Protein AF-A0A8H4APX8-F1 (afdb_monomer_lite)

Secondary structure (DSSP, 8-state):
-BPPPHHHHHHHHH-TTTEEHHHHHHTTS-HHHHSSS---HHHHHHHHHIIIIIIGGGGHHHHHHHHHHHHHHHT---SSPPP-S-HHHHHHHHHHHHHHHTTT-TT-HHHHHHHHHHHHHHHGGGGS--TTTTT-HHHHHHHHHHHHHTT--TTHHHHHHHHHHHHHHHHHHHHHHHHHGGGPPPPSSHHHHHHH-TTTSGGG-TTS--HHHHHHHHHHHHHHHHHHHHHHHHHHHHHHHHTHHHHHHHHHHHHHHHHHHTTTPPPPHHHHHT-HHHHHHHHHHHTTTS-GGGS-EEE-SSSEEE-TTS-EEETT-EE-

pLDDT: mean 87.06, std 6.78, range [60.75, 96.12]

Organism: Gigaspora margarita (NCBI:txid4874)

Radius of gyration: 22.37 Å; chains: 1; bounding box: 63×55×54 Å

Foldseek 3Di:
DAEDDPVQLVVQVPPCVFKALPLQVCLQFVLCLQLVLQNPVVLLVVLCCCQVVPQVLVCQLVLVVQLVVLCCVLPNDPPDDDDDPCVLQSLLSSQLQSLVVLLVQNVDPVLSVLLSCLLVLRCVSNVPPQVCVVVPSVVSVCVSCVCSNVPVRSCPSSLVVLLVRVLVVLVVLLVCCVVCPPNDDQDSHSSSSQLPDCVQQPPSDSVRHPSSNSSSSSSVVSNVSSVVVSLLVVLLVVVCVVCVVPQVVVLVVLVVVLCVVCVVPRQHPVSVVSSVSSVVSSCVSCVPRQDSQNRKMFGQPPAWDATPVGDIGGGGDIYD

Structure (mmCIF, N/CA/C/O backbone):
data_AF-A0A8H4APX8-F1
#
_entry.id   AF-A0A8H4APX8-F1
#
loop_
_atom_site.group_PDB
_atom_site.id
_atom_site.type_symbol
_atom_site.label_atom_id
_atom_site.label_alt_id
_atom_site.label_comp_id
_atom_site.label_asym_id
_atom_site.label_entity_id
_atom_site.label_seq_id
_atom_site.pdbx_PDB_ins_code
_atom_site.Cartn_x
_atom_site.Cartn_y
_atom_site.Cartn_z
_atom_site.occupancy
_atom_site.B_iso_or_equiv
_atom_site.auth_seq_id
_atom_site.auth_comp_id
_atom_site.auth_asym_id
_atom_site.auth_atom_id
_atom_site.pdbx_PDB_model_num
ATOM 1 N N . MET A 1 1 ? -24.980 -8.474 -1.819 1.00 66.69 1 MET A N 1
ATOM 2 C CA . MET A 1 1 ? -23.787 -8.995 -1.123 1.00 66.69 1 MET A CA 1
ATOM 3 C C . MET A 1 1 ? -24.284 -9.862 0.009 1.00 66.69 1 MET A C 1
ATOM 5 O O . MET A 1 1 ? -25.102 -9.380 0.785 1.00 66.69 1 MET A O 1
ATOM 9 N N . THR A 1 2 ? -23.875 -11.124 0.049 1.00 77.25 2 THR A N 1
ATOM 10 C CA . THR A 1 2 ? -24.277 -12.048 1.115 1.00 77.25 2 THR A CA 1
ATOM 11 C C . THR A 1 2 ? -23.289 -11.936 2.267 1.00 77.25 2 THR A C 1
ATOM 13 O O . THR A 1 2 ? -22.087 -11.918 2.021 1.00 77.25 2 THR A O 1
ATOM 16 N N . ILE A 1 3 ? -23.784 -11.847 3.501 1.00 79.88 3 ILE A N 1
ATOM 17 C CA . ILE A 1 3 ? -22.932 -11.770 4.692 1.00 79.88 3 ILE A CA 1
ATOM 18 C C . ILE A 1 3 ? -22.823 -13.161 5.304 1.00 79.88 3 ILE A C 1
ATOM 20 O O . ILE A 1 3 ? -23.848 -13.781 5.599 1.00 79.88 3 ILE A O 1
ATOM 24 N N . VAL A 1 4 ? -21.600 -13.652 5.493 1.00 81.56 4 VAL A N 1
ATOM 25 C CA . VAL A 1 4 ? -21.375 -14.927 6.183 1.00 81.56 4 VAL A CA 1
ATOM 26 C C . VAL A 1 4 ? -21.356 -14.729 7.696 1.00 81.56 4 VAL A C 1
ATOM 28 O O . VAL A 1 4 ? -20.771 -13.782 8.222 1.00 81.56 4 VAL A O 1
ATOM 31 N N . GLY A 1 5 ? -22.004 -15.642 8.421 1.00 80.88 5 GLY A N 1
ATOM 32 C CA . GLY A 1 5 ? -22.003 -15.625 9.882 1.00 80.88 5 GLY A CA 1
ATOM 33 C C . GLY A 1 5 ? -20.611 -15.913 10.448 1.00 80.88 5 GLY A C 1
ATOM 34 O O . GLY A 1 5 ? -19.810 -16.601 9.811 1.00 80.88 5 GLY A O 1
ATOM 35 N N . LYS A 1 6 ? -20.354 -15.439 11.676 1.00 82.44 6 LYS A N 1
ATOM 36 C CA . LYS A 1 6 ? -19.076 -15.586 12.404 1.00 82.44 6 LYS A CA 1
ATOM 37 C C . LYS A 1 6 ? -18.515 -17.014 12.363 1.00 82.44 6 LYS A C 1
ATOM 39 O O . LYS A 1 6 ? -17.306 -17.197 12.249 1.00 82.44 6 LYS A O 1
ATOM 44 N N . GLU A 1 7 ? -19.388 -18.012 12.464 1.00 84.94 7 GLU A N 1
ATOM 45 C CA . GLU A 1 7 ? -19.013 -19.429 12.485 1.00 84.94 7 GLU A CA 1
ATOM 46 C C . GLU A 1 7 ? -18.481 -19.918 11.137 1.00 84.94 7 GLU A C 1
ATOM 48 O O . GLU A 1 7 ? -17.567 -20.728 11.114 1.00 84.94 7 GLU A O 1
ATOM 53 N N . THR A 1 8 ? -18.968 -19.374 10.023 1.00 86.75 8 THR A N 1
ATOM 54 C CA . THR A 1 8 ? -18.589 -19.774 8.655 1.00 86.75 8 THR A CA 1
ATOM 55 C C . THR A 1 8 ? -17.558 -18.854 8.006 1.00 86.75 8 THR A C 1
ATOM 57 O O . THR A 1 8 ? -16.958 -19.213 6.996 1.00 86.75 8 THR A O 1
ATOM 60 N N . THR A 1 9 ? -17.307 -17.672 8.581 1.00 87.19 9 THR A N 1
ATOM 61 C CA . THR A 1 9 ? -16.350 -16.690 8.051 1.00 87.19 9 THR A CA 1
ATOM 62 C C . THR A 1 9 ? -14.975 -17.310 7.79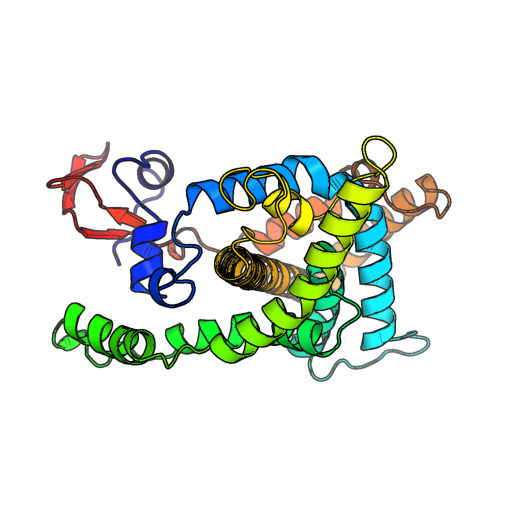9 1.00 87.19 9 THR A C 1
ATOM 64 O O . THR A 1 9 ? -14.375 -17.087 6.753 1.00 87.19 9 THR A O 1
ATOM 67 N N . HIS A 1 10 ? -14.486 -18.144 8.719 1.00 87.81 10 HIS A N 1
ATOM 68 C CA . HIS A 1 10 ? -13.176 -18.780 8.588 1.00 87.81 10 HIS A CA 1
ATOM 69 C C . HIS A 1 10 ? -13.057 -19.691 7.353 1.00 87.81 10 HIS A C 1
ATOM 71 O O . HIS A 1 10 ? -11.953 -19.851 6.838 1.00 87.81 10 HIS A O 1
ATOM 77 N N . GLU A 1 11 ? -14.160 -20.267 6.863 1.00 89.44 11 GLU A N 1
ATOM 78 C CA . GLU A 1 11 ? -14.164 -21.092 5.651 1.00 89.44 11 GLU A CA 1
ATOM 79 C C . GLU A 1 11 ? -13.904 -20.234 4.408 1.00 89.44 11 GLU A C 1
ATOM 81 O O . GLU A 1 11 ? -13.073 -20.608 3.582 1.00 89.44 11 GLU A O 1
ATOM 86 N N . VAL A 1 12 ? -14.525 -19.050 4.328 1.00 88.19 12 VAL A N 1
ATOM 87 C CA . VAL A 1 12 ? -14.329 -18.094 3.222 1.00 88.19 12 VAL A CA 1
ATOM 88 C C . VAL A 1 12 ? -12.872 -17.643 3.131 1.00 88.19 12 VAL A C 1
ATOM 90 O O . VAL A 1 12 ? -12.308 -17.602 2.043 1.00 88.19 12 VAL A O 1
ATOM 93 N N . PHE A 1 13 ? -12.239 -17.353 4.270 1.00 86.50 13 PHE A N 1
ATOM 94 C CA . PHE A 1 13 ? -10.849 -16.884 4.295 1.00 86.50 13 PHE A CA 1
ATOM 95 C C . PHE A 1 13 ? -9.808 -17.995 4.131 1.00 86.50 13 PHE A C 1
ATOM 97 O O . PHE A 1 13 ? -8.686 -17.702 3.739 1.00 86.50 13 PHE A O 1
ATOM 104 N N . ARG A 1 14 ? -10.125 -19.255 4.461 1.00 87.88 14 ARG A N 1
ATOM 105 C CA . ARG A 1 14 ? -9.144 -20.358 4.412 1.00 87.88 14 ARG A CA 1
ATOM 106 C C . ARG A 1 14 ? -9.212 -21.187 3.135 1.00 87.88 14 ARG A C 1
ATOM 108 O O . ARG A 1 14 ? -8.210 -21.796 2.768 1.00 87.88 14 ARG A O 1
ATOM 115 N N . LYS A 1 15 ? -10.366 -21.252 2.469 1.00 89.50 15 LYS A N 1
ATOM 116 C CA . LYS A 1 15 ? -10.556 -22.092 1.279 1.00 89.50 15 LYS A CA 1
ATOM 117 C C . LYS A 1 15 ? -10.360 -21.298 -0.008 1.00 89.50 15 LYS A C 1
ATOM 119 O O . LYS A 1 15 ? -11.298 -21.053 -0.759 1.00 89.50 15 LYS A O 1
ATOM 124 N N . TYR A 1 16 ? -9.108 -20.948 -0.289 1.00 85.38 16 TYR A N 1
ATOM 125 C CA . TYR A 1 16 ? -8.722 -20.153 -1.465 1.00 85.38 16 TYR A CA 1
ATOM 126 C C . TYR A 1 16 ? -9.053 -20.806 -2.820 1.00 85.38 16 TYR A C 1
ATOM 128 O O . TYR A 1 16 ? -9.106 -20.122 -3.836 1.00 85.38 16 TYR A O 1
ATOM 136 N N . GLN A 1 17 ? -9.276 -22.125 -2.846 1.00 88.25 17 GLN A N 1
ATOM 137 C CA . GLN A 1 17 ? -9.725 -22.847 -4.044 1.00 88.25 17 GLN A CA 1
ATOM 138 C C . GLN A 1 17 ? -11.215 -22.621 -4.349 1.00 88.25 17 GLN A C 1
ATOM 140 O O . GLN A 1 17 ? -11.638 -22.792 -5.488 1.00 88.25 17 GLN A O 1
ATOM 145 N N . ASP A 1 18 ? -11.994 -22.223 -3.342 1.00 91.62 18 ASP A N 1
ATOM 146 C CA . ASP A 1 18 ? -13.445 -22.043 -3.425 1.00 91.62 18 ASP A CA 1
ATOM 147 C C . ASP A 1 18 ? -13.858 -20.571 -3.353 1.00 91.62 18 ASP A C 1
ATOM 149 O O . ASP A 1 18 ? -14.903 -20.193 -3.885 1.00 91.62 18 ASP A O 1
ATOM 153 N N . PHE A 1 19 ? -13.036 -19.725 -2.729 1.00 91.12 19 PHE A N 1
ATOM 154 C CA . PHE A 1 19 ? -13.307 -18.306 -2.528 1.00 91.12 19 PHE A CA 1
ATOM 155 C C . PHE A 1 19 ? -12.115 -17.442 -2.932 1.00 91.12 19 PHE A C 1
ATOM 157 O O . PHE A 1 19 ? -10.982 -17.689 -2.529 1.00 91.12 19 PHE A O 1
ATOM 164 N N . SER A 1 20 ? -12.387 -16.377 -3.690 1.00 89.06 20 SER A N 1
ATOM 165 C CA . SER A 1 20 ? -11.362 -15.451 -4.173 1.00 89.06 20 SER A CA 1
ATOM 166 C C . SER A 1 20 ? -11.706 -14.001 -3.854 1.00 89.06 20 SER A C 1
ATOM 168 O O . SER A 1 20 ? -12.645 -13.428 -4.416 1.00 89.06 20 SER A O 1
ATOM 170 N N . PHE A 1 21 ? -10.900 -13.381 -2.984 1.00 87.06 21 PHE A N 1
ATOM 171 C CA . PHE A 1 21 ? -10.932 -11.934 -2.756 1.00 87.06 21 PHE A CA 1
ATOM 172 C C . PHE A 1 21 ? -10.607 -11.163 -4.037 1.00 87.06 21 PHE A C 1
ATOM 174 O O . PHE A 1 21 ? -11.251 -10.168 -4.349 1.00 87.06 21 PHE A O 1
ATOM 181 N N . ARG A 1 22 ? -9.638 -11.644 -4.824 1.00 81.75 22 ARG A N 1
ATOM 182 C CA . ARG A 1 22 ? -9.213 -11.005 -6.077 1.00 81.75 22 ARG A CA 1
ATOM 183 C C . ARG A 1 22 ? -10.377 -10.838 -7.047 1.00 81.75 22 ARG A C 1
ATOM 185 O O . ARG A 1 22 ? -10.577 -9.753 -7.592 1.00 81.75 22 ARG A O 1
ATOM 192 N N . GLU A 1 23 ? -11.123 -11.912 -7.269 1.00 84.25 23 GLU A N 1
ATOM 193 C CA . GLU A 1 23 ? -12.291 -11.903 -8.147 1.00 84.25 23 GLU A CA 1
ATOM 194 C C . GLU A 1 23 ? -13.417 -11.045 -7.558 1.00 84.25 23 GLU A C 1
ATOM 196 O O . GLU A 1 23 ? -14.079 -10.303 -8.280 1.00 84.25 23 GLU A O 1
ATOM 201 N N . GLY A 1 24 ? -13.596 -11.085 -6.232 1.00 84.62 24 GLY A N 1
ATOM 202 C CA . GLY A 1 24 ? -14.584 -10.258 -5.542 1.00 84.62 24 GLY A CA 1
ATOM 203 C C . GLY A 1 24 ? -14.298 -8.759 -5.654 1.00 84.62 24 GLY A C 1
ATOM 204 O O . GLY A 1 24 ? -15.188 -7.971 -5.974 1.00 84.62 24 GLY A O 1
ATOM 205 N N . PHE A 1 25 ? -13.043 -8.369 -5.455 1.00 83.50 25 PHE A N 1
ATOM 206 C CA . PHE A 1 25 ? -12.577 -6.991 -5.555 1.00 83.50 25 PHE A CA 1
ATOM 207 C C . PHE A 1 25 ? -12.544 -6.488 -7.005 1.00 83.50 25 PHE A C 1
ATOM 209 O O . PHE A 1 25 ? -12.867 -5.327 -7.259 1.00 83.50 25 PHE A O 1
ATOM 216 N N . SER A 1 26 ? -12.227 -7.359 -7.973 1.00 81.00 26 SER A N 1
ATOM 217 C CA . SER A 1 26 ? -12.184 -7.003 -9.403 1.00 81.00 26 SER A CA 1
ATOM 218 C C . SER A 1 26 ? -13.539 -6.554 -9.959 1.00 81.00 26 SER A C 1
ATOM 220 O O . SER A 1 26 ? -13.571 -5.758 -10.896 1.00 81.00 26 SER A O 1
ATOM 222 N N . ASN A 1 27 ? -14.643 -7.001 -9.351 1.00 76.25 27 ASN A N 1
ATOM 223 C CA . ASN A 1 27 ? -15.992 -6.538 -9.684 1.00 76.25 27 ASN A CA 1
ATOM 224 C C . ASN A 1 27 ? -16.259 -5.088 -9.238 1.00 76.25 27 ASN A C 1
ATOM 226 O O . ASN A 1 27 ? -17.168 -4.452 -9.762 1.00 76.25 27 ASN A O 1
ATOM 230 N N . GLN A 1 28 ? -15.506 -4.568 -8.261 1.00 78.56 28 GLN A N 1
ATOM 231 C CA . GLN A 1 28 ? -15.636 -3.184 -7.788 1.00 78.56 28 GLN A CA 1
ATOM 232 C C . GLN A 1 28 ? -14.665 -2.254 -8.513 1.00 78.56 28 GLN A C 1
ATOM 234 O O . GLN A 1 28 ? -15.035 -1.167 -8.950 1.00 78.56 28 GLN A O 1
ATOM 239 N N . ILE A 1 29 ? -13.411 -2.688 -8.644 1.00 84.44 29 ILE A N 1
ATOM 240 C CA . ILE A 1 29 ? -12.368 -1.956 -9.355 1.00 84.44 29 ILE A CA 1
ATOM 241 C C . ILE A 1 29 ? -11.711 -2.930 -10.333 1.00 84.44 29 ILE A C 1
ATOM 243 O O . ILE A 1 29 ? -11.061 -3.874 -9.881 1.00 84.44 29 ILE A O 1
ATOM 247 N N . PRO A 1 30 ? -11.801 -2.710 -11.658 1.00 87.62 30 PRO A N 1
ATOM 248 C CA . PRO A 1 30 ? -11.229 -3.609 -12.661 1.00 87.62 30 PRO A CA 1
ATOM 249 C C . PRO A 1 30 ? -9.697 -3.464 -12.732 1.00 87.62 30 PRO A C 1
ATOM 251 O O . PRO A 1 30 ? -9.128 -2.986 -13.715 1.00 87.62 30 PRO A O 1
ATOM 254 N N . MET A 1 31 ? -9.007 -3.895 -11.671 1.00 85.88 31 MET A N 1
ATOM 255 C CA . MET A 1 31 ? -7.561 -3.739 -11.473 1.00 85.88 31 MET A CA 1
ATOM 256 C C . MET A 1 31 ? -6.739 -4.324 -12.624 1.00 85.88 31 MET A C 1
ATOM 258 O O . MET A 1 31 ? -5.690 -3.782 -12.957 1.00 85.88 31 MET A O 1
ATOM 262 N N . HIS A 1 32 ? -7.226 -5.392 -13.262 1.00 85.38 32 HIS A N 1
ATOM 263 C CA . HIS A 1 32 ? -6.578 -6.022 -14.413 1.00 85.38 32 HIS A CA 1
ATOM 264 C C . HIS A 1 32 ? -6.608 -5.153 -15.686 1.00 85.38 32 HIS A C 1
ATOM 266 O O . HIS A 1 32 ? -5.706 -5.256 -16.508 1.00 85.38 32 HIS A O 1
ATOM 272 N N . LEU A 1 33 ? -7.607 -4.275 -15.852 1.00 88.56 33 LEU A N 1
ATOM 273 C CA . LEU A 1 33 ? -7.670 -3.325 -16.977 1.00 88.56 33 LEU A CA 1
ATOM 274 C C . LEU A 1 33 ? -6.917 -2.028 -16.691 1.00 88.56 33 LEU A C 1
ATOM 276 O O . LEU A 1 33 ? -6.474 -1.354 -17.622 1.00 88.56 33 LEU A O 1
ATOM 280 N N . ILE A 1 34 ? -6.814 -1.673 -15.412 1.00 90.62 34 ILE A N 1
ATOM 281 C CA . ILE A 1 34 ? -6.117 -0.480 -14.933 1.00 90.62 34 ILE A CA 1
ATOM 282 C C . ILE A 1 34 ? -4.605 -0.717 -14.962 1.00 90.62 34 ILE A C 1
ATOM 284 O O . ILE A 1 34 ? -3.866 0.107 -15.489 1.00 90.62 34 ILE A O 1
ATOM 288 N N . PHE A 1 35 ? -4.151 -1.862 -14.460 1.00 90.06 35 PHE A N 1
ATOM 289 C CA . PHE A 1 35 ? -2.746 -2.254 -14.386 1.00 90.06 35 PHE A CA 1
ATOM 290 C C . PHE A 1 35 ? -2.495 -3.472 -15.283 1.00 90.06 35 PHE A C 1
ATOM 292 O O . PHE A 1 35 ? -2.290 -4.591 -14.803 1.00 90.06 35 PHE A O 1
ATOM 299 N N . ARG A 1 36 ? -2.596 -3.248 -16.596 1.00 87.62 36 ARG A N 1
ATOM 300 C CA . ARG A 1 36 ? -2.653 -4.292 -17.634 1.00 87.62 36 ARG A CA 1
ATOM 301 C C . ARG A 1 36 ? -1.396 -5.147 -17.741 1.00 87.62 36 ARG A C 1
ATOM 303 O O . ARG A 1 36 ? -1.485 -6.289 -18.176 1.00 87.62 36 ARG A O 1
ATOM 310 N N . HIS A 1 37 ? -0.245 -4.599 -17.372 1.00 85.62 37 HIS A N 1
ATOM 311 C CA . HIS A 1 37 ? 1.037 -5.285 -17.517 1.00 85.62 37 HIS A CA 1
ATOM 312 C C . HIS A 1 37 ? 1.352 -6.093 -16.261 1.00 85.62 37 HIS A C 1
ATOM 314 O O . HIS A 1 37 ? 1.866 -7.195 -16.359 1.00 85.62 37 HIS A O 1
ATOM 320 N N . ALA A 1 38 ? 0.932 -5.618 -15.087 1.00 80.50 38 ALA A N 1
ATOM 321 C CA . ALA A 1 38 ? 1.124 -6.309 -13.813 1.00 80.50 38 ALA A CA 1
ATOM 322 C C . ALA A 1 38 ? 0.021 -7.347 -13.514 1.00 80.50 38 ALA A C 1
ATOM 324 O O . ALA A 1 38 ? -0.462 -7.431 -12.387 1.00 80.50 38 ALA A O 1
ATOM 325 N N . THR A 1 39 ? -0.480 -8.096 -14.498 1.00 68.50 39 THR A N 1
ATOM 326 C CA . THR A 1 39 ? -1.638 -9.000 -14.301 1.00 68.50 39 THR A CA 1
ATOM 327 C C . THR A 1 39 ? -1.298 -10.293 -13.560 1.00 68.50 39 THR A C 1
ATOM 329 O O . THR A 1 39 ? -2.199 -10.896 -12.966 1.00 68.50 39 THR A O 1
ATOM 332 N N . VAL A 1 40 ? -0.019 -10.680 -13.529 1.00 64.56 40 VAL A N 1
ATOM 333 C CA . VAL A 1 40 ? 0.454 -11.849 -12.784 1.00 64.56 40 VAL A CA 1
ATOM 334 C C . VAL A 1 40 ? 0.628 -11.485 -11.312 1.00 64.56 40 VAL A C 1
ATOM 336 O O . VAL A 1 40 ? 1.587 -10.841 -10.894 1.00 64.56 40 VAL A O 1
ATOM 339 N N . PHE A 1 41 ? -0.377 -11.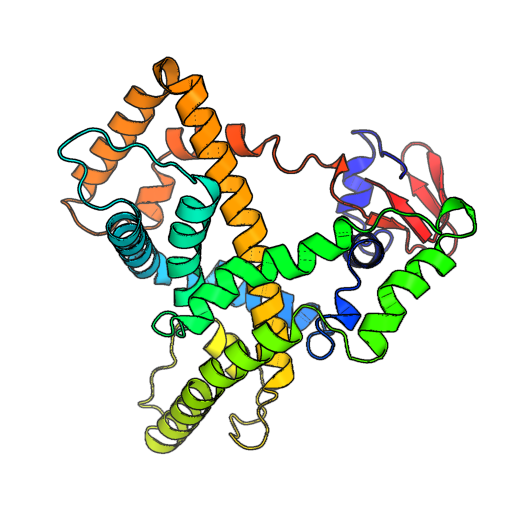854 -10.525 1.00 60.75 41 PHE A N 1
ATOM 340 C CA . PHE A 1 41 ? -0.477 -11.478 -9.119 1.00 60.75 41 PHE A CA 1
ATOM 341 C C . PHE A 1 41 ? 0.591 -12.156 -8.251 1.00 60.75 41 PHE A C 1
ATOM 343 O O . PHE A 1 41 ? 1.113 -11.523 -7.342 1.00 60.75 41 PHE A O 1
ATOM 350 N N . GLU A 1 42 ? 0.966 -13.392 -8.585 1.00 61.09 42 GLU A N 1
ATOM 351 C CA . GLU A 1 42 ? 1.937 -14.205 -7.838 1.00 61.09 42 GLU A CA 1
ATOM 352 C C . GLU A 1 42 ? 3.318 -13.536 -7.760 1.00 61.09 42 GLU A C 1
ATOM 354 O O . GLU A 1 42 ? 3.896 -13.451 -6.679 1.00 61.09 42 GLU A O 1
ATOM 359 N N . TYR A 1 43 ? 3.808 -12.951 -8.858 1.00 66.12 43 TYR A N 1
ATOM 360 C CA . TYR A 1 43 ? 5.070 -12.200 -8.852 1.00 66.12 43 TYR A CA 1
ATOM 361 C C . TYR A 1 43 ? 4.989 -10.945 -7.988 1.00 66.12 43 TYR A C 1
ATOM 363 O O . TYR A 1 43 ? 5.893 -10.661 -7.206 1.00 66.12 43 TYR A O 1
ATOM 371 N N . THR A 1 44 ? 3.879 -10.207 -8.074 1.00 68.50 44 THR A N 1
ATOM 372 C CA . THR A 1 44 ? 3.686 -9.017 -7.235 1.00 68.50 44 THR A CA 1
ATOM 373 C C . THR A 1 44 ? 3.623 -9.398 -5.751 1.00 68.50 44 THR A C 1
ATOM 375 O O . THR A 1 44 ? 4.233 -8.723 -4.927 1.00 68.50 44 THR A O 1
ATOM 378 N N . GLU A 1 45 ? 2.937 -10.486 -5.388 1.00 72.50 45 GLU A N 1
ATOM 379 C CA . GLU A 1 45 ? 2.874 -10.971 -4.004 1.00 72.50 45 GLU A CA 1
ATOM 380 C C . GLU A 1 45 ? 4.224 -11.462 -3.486 1.00 72.50 45 GLU A C 1
ATOM 382 O O . GLU A 1 45 ? 4.578 -11.156 -2.348 1.00 72.50 45 GLU A O 1
ATOM 387 N N . ASN A 1 46 ? 4.984 -12.193 -4.303 1.00 77.62 46 ASN A N 1
ATOM 388 C CA . ASN A 1 46 ? 6.309 -12.680 -3.931 1.00 77.62 46 ASN A CA 1
ATOM 389 C C . ASN A 1 46 ? 7.273 -11.518 -3.691 1.00 77.62 46 ASN A C 1
ATOM 391 O O . ASN A 1 46 ? 7.938 -11.489 -2.659 1.00 77.62 46 ASN A O 1
ATOM 395 N N . ILE A 1 47 ? 7.273 -10.517 -4.573 1.00 78.62 47 ILE A N 1
ATOM 396 C CA . ILE A 1 47 ? 8.108 -9.318 -4.438 1.00 78.62 47 ILE A CA 1
ATOM 397 C C . ILE A 1 47 ? 7.692 -8.492 -3.219 1.00 78.62 47 ILE A C 1
ATOM 399 O O . ILE A 1 47 ? 8.545 -8.050 -2.448 1.00 78.62 47 ILE A O 1
ATOM 403 N N . VAL A 1 48 ? 6.385 -8.311 -2.992 1.00 76.00 48 VAL A N 1
ATOM 404 C CA . VAL A 1 48 ? 5.884 -7.639 -1.785 1.00 76.00 48 VAL A CA 1
ATOM 405 C C . VAL A 1 48 ? 6.280 -8.418 -0.534 1.00 76.00 48 VAL A C 1
ATOM 407 O O . VAL A 1 48 ? 6.704 -7.807 0.440 1.00 76.00 48 VAL A O 1
ATOM 410 N N . ARG A 1 49 ? 6.195 -9.750 -0.540 1.00 81.00 49 ARG A N 1
ATOM 411 C CA . ARG A 1 49 ? 6.585 -10.588 0.599 1.00 81.00 49 ARG A CA 1
ATOM 412 C C . ARG A 1 49 ? 8.084 -10.513 0.864 1.00 81.00 49 ARG A C 1
ATOM 414 O O . ARG A 1 49 ? 8.466 -10.290 2.007 1.00 81.00 49 ARG A O 1
ATOM 421 N N . GLU A 1 50 ? 8.917 -10.645 -0.164 1.00 83.44 50 GLU A N 1
ATOM 422 C CA . GLU A 1 50 ? 10.372 -10.511 -0.053 1.00 83.44 50 GLU A CA 1
ATOM 423 C C . GLU A 1 50 ? 10.746 -9.139 0.514 1.00 83.44 50 GLU A C 1
ATOM 425 O O . GLU A 1 50 ? 11.537 -9.035 1.453 1.00 83.44 50 GLU A O 1
ATOM 430 N N . PHE A 1 51 ? 10.136 -8.077 -0.013 1.00 83.88 51 PHE A N 1
ATOM 431 C CA . PHE A 1 51 ? 10.426 -6.724 0.425 1.00 83.88 51 PHE A CA 1
ATOM 432 C C . PHE A 1 51 ? 9.915 -6.449 1.848 1.00 83.88 51 PHE A C 1
ATOM 434 O O . PHE A 1 51 ? 10.687 -6.032 2.711 1.00 83.88 51 PHE A O 1
ATOM 441 N N . VAL A 1 52 ? 8.631 -6.698 2.120 1.00 79.69 52 VAL A N 1
ATOM 442 C CA . VAL A 1 52 ? 7.988 -6.369 3.402 1.00 79.69 52 VAL A CA 1
ATOM 443 C C . VAL A 1 52 ? 8.497 -7.262 4.530 1.00 79.69 52 VAL A C 1
ATOM 445 O O . VAL A 1 52 ? 8.838 -6.744 5.589 1.00 79.69 52 VAL A O 1
ATOM 448 N N . ALA A 1 53 ? 8.576 -8.579 4.324 1.00 77.81 53 ALA A N 1
ATOM 449 C CA . ALA A 1 53 ? 8.996 -9.505 5.376 1.00 77.81 53 ALA A CA 1
ATOM 450 C C . ALA A 1 53 ? 10.523 -9.591 5.516 1.00 77.81 53 ALA A C 1
ATOM 452 O O . ALA A 1 53 ? 11.016 -9.821 6.616 1.00 77.81 53 ALA A O 1
ATOM 453 N N . GLY A 1 54 ? 11.269 -9.420 4.419 1.00 76.94 54 GLY A N 1
ATOM 454 C CA . GLY A 1 54 ? 12.717 -9.633 4.404 1.00 76.94 54 GLY A CA 1
ATOM 455 C C . GLY A 1 54 ? 13.565 -8.365 4.479 1.00 76.94 54 GLY A C 1
ATOM 456 O O . GLY A 1 54 ? 14.679 -8.423 4.989 1.00 76.94 54 GLY A O 1
ATOM 457 N N . LYS A 1 55 ? 13.084 -7.223 3.961 1.00 82.50 55 LYS A N 1
ATOM 458 C CA . LYS A 1 55 ? 13.934 -6.032 3.747 1.00 82.50 55 LYS A CA 1
ATOM 459 C C . LYS A 1 55 ? 13.455 -4.764 4.449 1.00 82.50 55 LYS A C 1
ATOM 461 O O . LYS A 1 55 ? 14.270 -3.888 4.728 1.00 82.50 55 LYS A O 1
ATOM 466 N N . LEU A 1 56 ? 12.165 -4.652 4.765 1.00 82.81 56 LEU A N 1
ATOM 467 C CA . LEU A 1 56 ? 11.585 -3.433 5.337 1.00 82.81 56 LEU A CA 1
ATOM 468 C C . LEU A 1 56 ? 12.181 -3.068 6.704 1.00 82.81 56 LEU A C 1
ATOM 470 O O . LEU A 1 56 ? 12.383 -1.888 6.989 1.00 82.81 56 LEU A O 1
ATOM 474 N N . THR A 1 57 ? 12.520 -4.062 7.527 1.00 84.56 57 THR A N 1
ATOM 475 C CA . THR A 1 57 ? 13.154 -3.866 8.843 1.00 84.56 57 THR A CA 1
ATOM 476 C C . THR A 1 57 ? 14.500 -3.143 8.735 1.00 84.56 57 THR A C 1
ATOM 478 O O . THR A 1 57 ? 14.811 -2.289 9.565 1.00 84.56 57 THR A O 1
ATOM 481 N N . HIS A 1 58 ? 15.261 -3.383 7.663 1.00 85.38 58 HIS A N 1
ATOM 482 C CA . HIS A 1 58 ? 16.519 -2.682 7.383 1.00 85.38 58 HIS A CA 1
ATOM 483 C C . HIS A 1 58 ? 16.321 -1.216 6.971 1.00 85.38 58 HIS A C 1
ATOM 485 O O . HIS A 1 58 ? 17.265 -0.428 7.004 1.00 85.38 58 HIS A O 1
ATOM 491 N N . LEU A 1 59 ? 15.096 -0.826 6.607 1.00 85.50 59 LEU A N 1
ATOM 492 C CA . LEU A 1 59 ? 14.754 0.533 6.192 1.00 85.50 59 LEU A CA 1
ATOM 493 C C . LEU A 1 59 ? 14.139 1.373 7.313 1.00 85.50 59 LEU A C 1
ATOM 495 O O . LEU A 1 59 ? 13.862 2.546 7.081 1.00 85.50 59 LEU A O 1
ATOM 499 N N . ILE A 1 60 ? 13.961 0.834 8.522 1.00 86.12 60 ILE A N 1
ATOM 500 C CA . ILE A 1 60 ? 13.285 1.525 9.634 1.00 86.12 60 ILE A CA 1
ATOM 501 C C . ILE A 1 60 ? 13.930 2.881 9.956 1.00 86.12 60 ILE A C 1
ATOM 503 O O . ILE A 1 60 ? 13.229 3.890 10.002 1.00 86.12 60 ILE A O 1
ATOM 507 N N . SER A 1 61 ? 15.261 2.933 10.069 1.00 85.38 61 SER A N 1
ATOM 508 C CA . SER A 1 61 ? 16.023 4.183 10.248 1.00 85.38 61 SER A CA 1
ATOM 509 C C . SER A 1 61 ? 15.703 5.217 9.162 1.00 85.38 61 SER A C 1
ATOM 511 O O . SER A 1 61 ? 15.388 6.382 9.426 1.00 85.38 61 SER A O 1
ATOM 513 N N . ARG A 1 62 ? 15.740 4.768 7.904 1.00 87.00 62 ARG A N 1
ATOM 514 C CA . ARG A 1 62 ? 15.487 5.604 6.732 1.00 87.00 62 ARG A CA 1
ATOM 515 C C . ARG A 1 62 ? 14.033 6.085 6.711 1.00 87.00 62 ARG A C 1
ATOM 517 O O . ARG A 1 62 ? 13.790 7.254 6.423 1.00 87.00 62 ARG A O 1
ATOM 524 N N . ILE A 1 63 ? 13.074 5.229 7.055 1.00 88.62 63 ILE A N 1
ATOM 525 C CA . ILE A 1 63 ? 11.650 5.572 7.156 1.00 88.62 63 ILE A CA 1
ATOM 526 C C . ILE A 1 63 ? 11.433 6.627 8.243 1.00 88.62 63 ILE A C 1
ATOM 528 O O . ILE A 1 63 ? 10.787 7.635 7.974 1.00 88.62 63 ILE A O 1
ATOM 532 N N . GLN A 1 64 ? 12.022 6.460 9.428 1.00 89.06 64 GLN A N 1
ATOM 533 C CA . GLN A 1 64 ? 11.897 7.416 10.534 1.00 89.06 64 GLN A CA 1
ATOM 534 C C . GLN A 1 64 ? 12.428 8.799 10.171 1.00 89.06 64 GLN A C 1
ATOM 536 O O . GLN A 1 64 ? 11.720 9.787 10.350 1.00 89.06 64 GLN A O 1
ATOM 541 N N . LYS A 1 65 ? 13.630 8.874 9.585 1.00 89.88 65 LYS A N 1
ATOM 542 C CA . LYS A 1 65 ? 14.195 10.139 9.086 1.00 89.88 65 LYS A CA 1
ATOM 543 C C . LYS A 1 65 ? 13.263 10.832 8.100 1.00 89.88 65 LYS A C 1
ATOM 545 O O . LYS A 1 65 ? 13.078 12.043 8.172 1.00 89.88 65 LYS A O 1
ATOM 550 N N . ASN A 1 66 ? 12.667 10.069 7.184 1.00 90.69 66 ASN A N 1
ATOM 551 C CA . ASN A 1 66 ? 11.739 10.618 6.202 1.00 90.69 66 ASN A CA 1
ATOM 552 C C . ASN A 1 66 ? 10.408 11.049 6.821 1.00 90.69 66 ASN A C 1
ATOM 554 O O . ASN A 1 66 ? 9.881 12.070 6.400 1.00 90.69 66 ASN A O 1
ATOM 558 N N . ILE A 1 67 ? 9.891 10.334 7.826 1.00 92.06 67 ILE A N 1
ATOM 559 C CA . ILE A 1 67 ? 8.694 10.747 8.573 1.00 92.06 67 ILE A CA 1
ATOM 560 C C . ILE A 1 67 ? 8.956 12.061 9.314 1.00 92.06 67 ILE A C 1
ATOM 562 O O . ILE A 1 67 ? 8.151 12.978 9.194 1.00 92.06 67 ILE A O 1
ATOM 566 N N . ILE A 1 68 ? 10.082 12.182 10.027 1.00 91.62 68 ILE A N 1
ATOM 567 C CA . ILE A 1 68 ? 10.455 13.415 10.743 1.00 91.62 68 ILE A CA 1
ATOM 568 C C . ILE A 1 68 ? 10.587 14.572 9.751 1.00 91.62 68 ILE A C 1
ATOM 570 O O . ILE A 1 68 ? 9.900 15.578 9.893 1.00 91.62 68 ILE A O 1
ATOM 574 N N . LYS A 1 69 ? 11.356 14.378 8.670 1.00 91.50 69 LYS A N 1
ATOM 575 C CA . LYS A 1 69 ? 11.481 15.366 7.591 1.00 91.50 69 LYS A CA 1
ATOM 576 C C . LYS A 1 69 ? 10.116 15.779 7.033 1.00 91.50 69 LYS A C 1
ATOM 578 O O . LYS A 1 69 ? 9.895 16.951 6.752 1.00 91.50 69 LYS A O 1
ATOM 583 N N . ALA A 1 70 ? 9.205 14.830 6.837 1.00 93.00 70 ALA A N 1
ATOM 584 C CA . ALA A 1 70 ? 7.880 15.108 6.303 1.00 93.00 70 ALA A CA 1
ATOM 585 C C . ALA A 1 70 ? 7.009 15.907 7.283 1.00 93.00 70 ALA A C 1
ATOM 587 O O . ALA A 1 70 ? 6.315 16.832 6.862 1.00 93.00 70 ALA A O 1
ATOM 588 N N . ILE A 1 71 ? 7.076 15.589 8.579 1.00 93.69 71 ILE A N 1
ATOM 589 C CA . ILE A 1 71 ? 6.423 16.355 9.647 1.00 93.69 71 ILE A CA 1
ATOM 590 C C . ILE A 1 71 ? 6.972 17.785 9.676 1.00 93.69 71 ILE A C 1
ATOM 592 O O . ILE A 1 71 ? 6.184 18.728 9.674 1.00 93.69 71 ILE A O 1
ATOM 596 N N . ASP A 1 72 ? 8.291 17.960 9.612 1.00 93.00 72 ASP A N 1
ATOM 597 C CA . ASP A 1 72 ? 8.924 19.283 9.610 1.00 93.00 72 ASP A CA 1
ATOM 598 C C . ASP A 1 72 ? 8.532 20.107 8.375 1.00 93.00 72 ASP A C 1
ATOM 600 O O . ASP A 1 72 ? 8.248 21.296 8.486 1.00 93.00 72 ASP A O 1
ATOM 604 N N . LEU A 1 73 ? 8.439 19.481 7.197 1.00 92.12 73 LEU A N 1
ATOM 605 C CA . LEU A 1 73 ? 7.996 20.156 5.972 1.00 92.12 73 LEU A CA 1
ATOM 606 C C . LEU A 1 73 ? 6.515 20.558 6.013 1.00 92.12 73 LEU A C 1
ATOM 608 O O . LEU A 1 73 ? 6.154 21.612 5.492 1.00 92.12 73 LEU A O 1
ATOM 612 N N . CYS A 1 74 ? 5.648 19.722 6.592 1.00 92.12 74 CYS A N 1
ATOM 613 C CA . CYS A 1 74 ? 4.199 19.942 6.556 1.00 92.12 74 CYS A CA 1
ATOM 614 C C . CYS A 1 74 ? 3.670 20.764 7.739 1.00 92.12 74 CYS A C 1
ATOM 616 O O . CYS A 1 74 ? 2.679 21.478 7.598 1.00 92.12 74 CYS A O 1
ATOM 618 N N . ILE A 1 75 ? 4.283 20.619 8.915 1.00 92.94 75 ILE A N 1
ATOM 619 C CA . ILE A 1 75 ? 3.842 21.215 10.184 1.00 92.94 75 ILE A CA 1
ATOM 620 C C . ILE A 1 75 ? 4.899 22.199 10.705 1.00 92.94 75 ILE A C 1
ATOM 622 O O . ILE A 1 75 ? 4.544 23.272 11.207 1.00 92.94 75 ILE A O 1
ATOM 626 N N . GLY A 1 76 ? 6.185 21.870 10.556 1.00 91.12 76 GLY A N 1
ATOM 627 C CA . GLY A 1 76 ? 7.312 22.637 11.092 1.00 91.12 76 GLY A CA 1
ATOM 628 C C . GLY A 1 76 ? 7.361 22.644 12.618 1.00 91.12 76 GLY A C 1
ATOM 629 O O . GLY A 1 76 ? 6.578 21.974 13.290 1.00 91.12 76 GLY A O 1
ATOM 630 N N . GLU A 1 77 ? 8.253 23.455 13.183 1.00 88.69 77 GLU A N 1
ATOM 631 C CA . GLU A 1 77 ? 8.358 23.593 14.637 1.00 88.69 77 GLU A CA 1
ATOM 632 C C . GLU A 1 77 ? 7.089 24.207 15.240 1.00 88.69 77 GLU A C 1
ATOM 634 O O . GLU A 1 77 ? 6.575 25.221 14.758 1.00 88.69 77 GLU A O 1
ATOM 639 N N . CYS A 1 78 ? 6.589 23.606 16.318 1.00 86.31 78 CYS A N 1
ATOM 640 C CA . CYS A 1 78 ? 5.404 24.060 17.044 1.00 86.31 78 CYS A CA 1
ATOM 641 C C . CYS A 1 78 ? 5.804 24.749 18.354 1.00 86.31 78 CYS A C 1
ATOM 643 O O . CYS A 1 78 ? 5.586 24.198 19.432 1.00 86.31 78 CYS A O 1
ATOM 645 N N . VAL A 1 79 ? 6.394 25.946 18.262 1.00 89.75 79 VAL A N 1
ATOM 646 C CA . VAL A 1 79 ? 6.642 26.807 19.439 1.00 89.75 79 VAL A CA 1
ATOM 647 C C . VAL A 1 79 ? 5.315 27.277 20.049 1.00 89.75 79 VAL A C 1
ATOM 649 O O . VAL A 1 79 ? 5.165 27.324 21.267 1.00 89.75 79 VAL A O 1
ATOM 652 N N . GLU A 1 80 ? 4.324 27.535 19.193 1.00 91.19 80 GLU A N 1
ATOM 653 C CA . GLU A 1 80 ? 2.935 27.812 19.559 1.00 91.19 80 GLU A CA 1
ATOM 654 C C . GLU A 1 80 ? 1.992 26.770 18.928 1.00 91.19 80 GLU A C 1
ATOM 656 O O . GLU A 1 80 ? 2.344 26.153 17.912 1.00 91.19 80 GLU A O 1
ATOM 661 N N . PRO A 1 81 ? 0.787 26.547 19.493 1.00 90.56 81 PRO A N 1
ATOM 662 C CA . PRO A 1 81 ? -0.199 25.648 18.902 1.00 90.56 81 PRO A CA 1
ATOM 663 C C . PRO A 1 81 ? -0.567 26.058 17.469 1.00 90.56 81 PRO A C 1
ATOM 665 O O . PRO A 1 81 ? -1.044 27.166 17.234 1.00 90.56 81 PRO A O 1
ATOM 668 N N . LYS A 1 82 ? -0.405 25.141 16.508 1.00 92.31 82 LYS A N 1
ATOM 669 C CA . LYS A 1 82 ? -0.797 25.348 15.105 1.00 92.31 82 LYS A CA 1
ATOM 670 C C . LYS A 1 82 ? -2.121 24.664 14.787 1.00 92.31 82 LYS A C 1
ATOM 672 O O . LYS A 1 82 ? -2.376 23.540 15.223 1.00 92.31 82 LYS A O 1
ATOM 677 N N . VAL A 1 83 ? -2.942 25.321 13.970 1.00 91.19 83 VAL A N 1
ATOM 678 C CA . VAL A 1 83 ? -4.186 24.750 13.442 1.00 91.19 83 VAL A CA 1
ATOM 679 C C . VAL A 1 83 ? -3.912 24.117 12.081 1.00 91.19 83 VAL A C 1
ATOM 681 O O . VAL A 1 83 ? -3.484 24.785 11.145 1.00 91.19 83 VAL A O 1
ATOM 684 N N . ILE A 1 84 ? -4.188 22.818 11.959 1.00 91.75 84 ILE A N 1
ATOM 685 C CA . ILE A 1 84 ? -4.120 22.105 10.680 1.00 91.75 84 ILE A CA 1
ATOM 686 C C . ILE A 1 84 ? -5.485 22.223 9.996 1.00 91.75 84 ILE A C 1
ATOM 688 O O . ILE A 1 84 ? -6.441 21.556 10.390 1.00 91.75 84 ILE A O 1
ATOM 692 N N . HIS A 1 85 ? -5.578 23.078 8.975 1.00 89.94 85 HIS A N 1
ATOM 693 C CA . HIS A 1 85 ? -6.836 23.346 8.266 1.00 89.94 85 HIS A CA 1
ATOM 694 C C . HIS A 1 85 ? -7.299 22.184 7.377 1.00 89.94 85 HIS A C 1
ATOM 696 O O . HIS A 1 85 ? -8.497 21.925 7.287 1.00 89.94 85 HIS A O 1
ATOM 702 N N . ASP A 1 86 ? -6.364 21.468 6.745 1.00 92.69 86 ASP A N 1
ATOM 703 C CA . ASP A 1 86 ? -6.656 20.293 5.918 1.00 92.69 86 ASP A CA 1
ATOM 704 C C . ASP A 1 86 ? -5.898 19.061 6.445 1.00 92.69 86 ASP A C 1
ATOM 706 O O . ASP A 1 86 ? -4.861 18.673 5.899 1.00 92.69 86 ASP A O 1
ATOM 710 N N . PRO A 1 87 ? -6.395 18.419 7.521 1.00 90.94 87 PRO A N 1
ATOM 711 C CA . PRO A 1 87 ? -5.713 17.285 8.139 1.00 90.94 87 PRO A CA 1
ATOM 712 C C . PRO A 1 87 ? -5.596 16.084 7.199 1.00 90.94 87 PRO A C 1
ATOM 714 O O . PRO A 1 87 ? -4.690 15.269 7.358 1.00 90.94 87 PRO A O 1
ATOM 717 N N . ARG A 1 88 ? -6.483 15.963 6.203 1.00 89.38 88 ARG A N 1
ATOM 718 C CA . ARG A 1 88 ? -6.424 14.893 5.204 1.00 89.38 88 ARG A CA 1
ATOM 719 C C . ARG A 1 88 ? -5.242 15.097 4.270 1.00 89.38 88 ARG A C 1
ATOM 721 O O . ARG A 1 88 ? -4.476 14.156 4.073 1.00 89.38 88 ARG A O 1
ATOM 728 N N . LYS A 1 89 ? -5.100 16.295 3.701 1.00 90.56 89 LYS A N 1
ATOM 729 C CA . LYS A 1 89 ? -3.980 16.612 2.814 1.00 90.56 89 LYS A CA 1
ATOM 730 C C . LYS A 1 89 ? -2.656 16.547 3.569 1.00 90.56 89 LYS A C 1
ATOM 732 O O . LYS A 1 89 ? -1.778 15.808 3.144 1.00 90.56 89 LYS A O 1
ATOM 737 N N . THR A 1 90 ? -2.561 17.202 4.728 1.00 93.31 90 THR A N 1
ATOM 738 C CA . THR A 1 90 ? -1.352 17.185 5.567 1.00 93.31 90 THR A CA 1
ATOM 739 C C . THR A 1 90 ? -0.918 15.760 5.905 1.00 93.31 90 THR A C 1
ATOM 741 O O . THR A 1 90 ? 0.253 15.423 5.768 1.00 93.31 90 THR A O 1
ATOM 744 N N . LEU A 1 91 ? -1.853 14.888 6.294 1.00 93.06 91 LEU A N 1
ATOM 745 C CA . LEU A 1 91 ? -1.520 13.499 6.598 1.00 93.06 91 LEU A CA 1
ATOM 746 C C . LEU A 1 91 ? -1.099 12.704 5.352 1.00 93.06 91 LEU A C 1
ATOM 748 O O . LEU A 1 91 ? -0.185 11.887 5.438 1.00 93.06 91 LEU A O 1
ATOM 752 N N . SER A 1 92 ? -1.745 12.931 4.205 1.00 91.81 92 SER A N 1
ATOM 753 C CA . SER A 1 92 ? -1.342 12.305 2.939 1.00 91.81 92 SER A CA 1
ATOM 754 C C . SER A 1 92 ? 0.084 12.701 2.560 1.00 91.81 92 SER A C 1
ATOM 756 O O . SER A 1 92 ? 0.888 11.822 2.263 1.00 91.81 92 SER A O 1
ATOM 758 N N . ASP A 1 93 ? 0.415 13.991 2.658 1.00 91.62 93 ASP A N 1
ATOM 759 C CA . ASP A 1 93 ? 1.744 14.525 2.351 1.00 91.62 93 ASP A CA 1
ATOM 760 C C . ASP A 1 93 ? 2.816 13.938 3.287 1.00 91.62 93 ASP A C 1
ATOM 762 O O . ASP A 1 93 ? 3.872 13.501 2.821 1.00 91.62 93 ASP A O 1
ATOM 766 N N . ILE A 1 94 ? 2.515 13.823 4.589 1.00 93.44 94 ILE A N 1
ATOM 767 C CA . ILE A 1 94 ? 3.419 13.201 5.571 1.00 93.44 94 ILE A CA 1
ATOM 768 C C . ILE A 1 94 ? 3.692 11.727 5.240 1.00 93.44 94 ILE A C 1
ATOM 770 O O . ILE A 1 94 ? 4.822 11.267 5.383 1.00 93.44 94 ILE A O 1
ATOM 774 N N . ILE A 1 95 ? 2.678 10.980 4.793 1.00 92.38 95 ILE A N 1
ATOM 775 C CA . ILE A 1 95 ? 2.798 9.549 4.470 1.00 92.38 95 ILE A CA 1
ATOM 776 C C . ILE A 1 95 ? 3.448 9.331 3.097 1.00 92.38 95 ILE A C 1
ATOM 778 O O . ILE A 1 95 ? 4.198 8.373 2.922 1.00 92.38 95 ILE A O 1
ATOM 782 N N . ALA A 1 96 ? 3.212 10.206 2.119 1.00 91.62 96 ALA A N 1
ATOM 783 C CA . ALA A 1 96 ? 3.722 10.030 0.762 1.00 91.62 96 ALA A CA 1
ATOM 784 C C . ALA A 1 96 ? 5.256 9.993 0.705 1.00 91.62 96 ALA A C 1
ATOM 786 O O . ALA A 1 96 ? 5.816 9.183 -0.029 1.00 91.62 96 ALA A O 1
ATOM 787 N N . ILE A 1 97 ? 5.942 10.817 1.502 1.00 90.25 97 ILE A N 1
ATOM 788 C CA . ILE A 1 97 ? 7.412 10.898 1.521 1.00 90.25 97 ILE A CA 1
ATOM 789 C C . ILE A 1 97 ? 8.077 9.568 1.933 1.00 90.25 97 ILE A C 1
ATOM 791 O O . ILE A 1 97 ? 8.874 9.046 1.147 1.00 90.25 97 ILE A O 1
ATOM 795 N N . PRO A 1 98 ? 7.787 8.970 3.108 1.00 88.50 98 PRO A N 1
ATOM 796 C CA . PRO A 1 98 ? 8.391 7.698 3.504 1.00 88.50 98 PRO A CA 1
ATOM 797 C C . PRO A 1 98 ? 7.995 6.535 2.582 1.00 88.50 98 PRO A C 1
ATOM 799 O O . PRO A 1 98 ? 8.830 5.670 2.326 1.00 88.50 98 PRO A O 1
ATOM 802 N N . VAL A 1 99 ? 6.778 6.519 2.020 1.00 85.56 99 VAL A N 1
ATOM 803 C CA . VAL A 1 99 ? 6.366 5.455 1.083 1.00 85.56 99 VAL A CA 1
ATOM 804 C C . VAL A 1 99 ? 7.056 5.626 -0.280 1.00 85.56 99 VAL A C 1
ATOM 806 O O . VAL A 1 99 ? 7.516 4.646 -0.859 1.00 85.56 99 VAL A O 1
ATOM 809 N N . ALA A 1 100 ? 7.227 6.850 -0.788 1.00 86.56 100 ALA A N 1
ATOM 810 C CA . ALA A 1 100 ? 7.974 7.102 -2.027 1.00 86.56 100 ALA A CA 1
ATOM 811 C C . ALA A 1 100 ? 9.464 6.784 -1.891 1.00 86.56 100 ALA A C 1
ATOM 813 O O . ALA A 1 100 ? 10.132 6.393 -2.852 1.00 86.56 100 ALA A O 1
ATOM 814 N N . ASN A 1 101 ? 9.994 6.927 -0.680 1.00 82.88 101 ASN A N 1
ATOM 815 C CA . ASN A 1 101 ? 11.383 6.646 -0.380 1.00 82.88 101 ASN A CA 1
ATOM 816 C C . ASN A 1 101 ? 11.734 5.154 -0.525 1.00 82.88 101 ASN A C 1
ATOM 818 O O . ASN A 1 101 ? 12.863 4.851 -0.909 1.00 82.88 101 ASN A O 1
ATOM 822 N N . ILE A 1 102 ? 10.761 4.254 -0.351 1.00 76.69 102 ILE A N 1
ATOM 823 C CA . ILE A 1 102 ? 10.890 2.812 -0.623 1.00 76.69 102 ILE A CA 1
ATOM 824 C C . ILE A 1 102 ? 11.179 2.514 -2.108 1.00 76.69 102 ILE A C 1
ATOM 826 O O . ILE A 1 102 ? 11.770 1.486 -2.418 1.00 76.69 102 ILE A O 1
ATOM 830 N N . VAL A 1 103 ? 10.805 3.407 -3.030 1.00 73.12 103 VAL A N 1
ATOM 831 C CA . VAL A 1 103 ? 10.976 3.231 -4.489 1.00 73.12 103 VAL A CA 1
ATOM 832 C C . VAL A 1 103 ? 12.217 3.980 -5.018 1.00 73.12 103 VAL A C 1
ATOM 834 O O . VAL A 1 103 ? 12.417 4.093 -6.218 1.00 73.12 103 VAL A O 1
ATOM 837 N N . GLU A 1 104 ? 13.051 4.538 -4.131 1.00 76.38 104 GLU A N 1
ATOM 838 C CA . GLU A 1 104 ? 14.228 5.378 -4.453 1.00 76.38 104 GLU A CA 1
ATOM 839 C C . GLU A 1 104 ? 13.937 6.627 -5.324 1.00 76.38 104 GLU A C 1
ATOM 841 O O . GLU A 1 104 ? 14.846 7.322 -5.761 1.00 76.38 104 GLU A O 1
ATOM 846 N N . CYS A 1 105 ? 12.665 6.985 -5.508 1.00 73.31 105 CYS A N 1
ATOM 847 C CA . CYS A 1 105 ? 12.234 8.071 -6.396 1.00 73.31 105 CYS A CA 1
ATOM 848 C C . CYS A 1 105 ? 11.816 9.363 -5.663 1.00 73.31 105 CYS A C 1
ATOM 850 O O . CYS A 1 105 ? 11.448 10.347 -6.296 1.00 73.31 105 CYS A O 1
ATOM 852 N N . TYR A 1 106 ? 11.878 9.391 -4.330 1.00 72.69 106 TYR A N 1
ATOM 853 C CA . TYR A 1 106 ? 11.246 10.415 -3.479 1.00 72.69 106 TYR A CA 1
ATOM 854 C C . TYR A 1 106 ? 11.705 11.871 -3.672 1.00 72.69 106 TYR A C 1
ATOM 856 O O . TYR A 1 106 ? 11.008 12.774 -3.219 1.00 72.69 106 TYR A O 1
ATOM 864 N N . ASN A 1 107 ? 12.853 12.121 -4.310 1.00 77.19 107 ASN A N 1
ATOM 865 C CA . ASN A 1 107 ? 13.328 13.486 -4.581 1.00 77.19 107 ASN A CA 1
ATOM 866 C C . ASN A 1 107 ? 12.604 14.151 -5.767 1.00 77.19 107 ASN A C 1
ATOM 868 O O . ASN A 1 107 ? 12.803 15.336 -6.012 1.00 77.19 107 ASN A O 1
ATOM 872 N N . ASN A 1 108 ? 11.783 13.409 -6.515 1.00 83.75 108 ASN A N 1
ATOM 873 C CA . ASN A 1 108 ? 11.006 13.942 -7.626 1.00 83.75 108 ASN A CA 1
ATOM 874 C C . ASN A 1 108 ? 9.634 14.444 -7.130 1.00 83.75 108 ASN A C 1
ATOM 876 O O . ASN A 1 108 ? 8.786 13.663 -6.704 1.00 83.75 108 ASN A O 1
ATOM 880 N N . GLU A 1 109 ? 9.373 15.748 -7.199 1.00 88.06 109 GLU A N 1
ATOM 881 C CA . GLU A 1 109 ? 8.092 16.309 -6.740 1.00 88.06 109 GLU A CA 1
ATOM 882 C C . GLU A 1 109 ? 6.876 15.712 -7.462 1.00 88.06 109 GLU A C 1
ATOM 884 O O . GLU A 1 109 ? 5.820 15.515 -6.856 1.00 88.06 109 GLU A O 1
ATOM 889 N N . ASP A 1 110 ? 7.012 15.373 -8.744 1.00 90.81 110 ASP A N 1
ATOM 890 C CA . ASP A 1 110 ? 5.921 14.783 -9.513 1.00 90.81 110 ASP A CA 1
ATOM 891 C C . ASP A 1 110 ? 5.652 13.335 -9.094 1.00 90.81 110 ASP A C 1
ATOM 893 O O . ASP A 1 110 ? 4.490 12.906 -9.093 1.00 90.81 110 ASP A O 1
ATOM 897 N N . ILE A 1 111 ? 6.676 12.592 -8.642 1.00 90.25 111 ILE A N 1
ATOM 898 C CA . ILE A 1 111 ? 6.426 11.284 -8.028 1.00 90.25 111 ILE A CA 1
ATOM 899 C C . ILE A 1 111 ? 5.661 11.453 -6.717 1.00 90.25 111 ILE A C 1
ATOM 901 O O . ILE A 1 111 ? 4.693 10.735 -6.494 1.00 90.25 111 ILE A O 1
ATOM 905 N N . LEU A 1 112 ? 6.007 12.431 -5.874 1.00 90.75 112 LEU A N 1
ATOM 906 C CA . LEU A 1 112 ? 5.291 12.652 -4.612 1.00 90.75 112 LEU A CA 1
ATOM 907 C C . LEU A 1 112 ? 3.821 13.019 -4.864 1.00 90.75 112 LEU A C 1
ATOM 909 O O . LEU A 1 112 ? 2.919 12.458 -4.236 1.00 90.75 112 LEU A O 1
ATOM 913 N N . LYS A 1 113 ? 3.550 13.867 -5.865 1.00 92.31 113 LYS A N 1
ATOM 914 C CA . LYS A 1 113 ? 2.179 14.143 -6.330 1.00 92.31 113 LYS A CA 1
ATOM 915 C C . LYS A 1 113 ? 1.475 12.877 -6.818 1.00 92.31 113 LYS A C 1
ATOM 917 O O . LYS A 1 113 ? 0.279 12.724 -6.575 1.00 92.31 113 LYS A O 1
ATOM 922 N N . THR A 1 114 ? 2.189 11.975 -7.489 1.00 93.06 114 THR A N 1
ATOM 923 C CA . THR A 1 114 ? 1.651 10.677 -7.919 1.00 93.06 114 THR A CA 1
ATOM 924 C C . THR A 1 114 ? 1.259 9.819 -6.715 1.00 93.06 114 THR A C 1
ATOM 926 O O . THR A 1 114 ? 0.138 9.317 -6.675 1.00 93.06 114 THR A O 1
ATOM 929 N N . PHE A 1 115 ? 2.109 9.722 -5.689 1.00 91.00 115 PHE A N 1
ATOM 930 C CA . PHE A 1 115 ? 1.802 8.991 -4.451 1.00 91.00 115 PHE A CA 1
ATOM 931 C C . PHE A 1 115 ? 0.555 9.537 -3.745 1.00 91.00 115 PHE A C 1
ATOM 933 O O . PHE A 1 115 ? -0.297 8.765 -3.309 1.00 91.00 115 PHE A O 1
ATOM 940 N N . ASN A 1 116 ? 0.393 10.859 -3.709 1.00 89.00 116 ASN A N 1
ATOM 941 C CA . ASN A 1 116 ? -0.781 11.501 -3.121 1.00 89.00 116 ASN A CA 1
ATOM 942 C C . ASN A 1 116 ? -2.075 11.287 -3.923 1.00 89.00 116 ASN A C 1
ATOM 944 O O . ASN A 1 116 ? -3.150 11.125 -3.346 1.00 89.00 116 ASN A O 1
ATOM 948 N N . ASN A 1 117 ? -2.001 11.300 -5.256 1.00 91.88 117 ASN A N 1
ATOM 949 C CA . ASN A 1 117 ? -3.191 11.425 -6.102 1.00 91.88 117 ASN A CA 1
ATOM 950 C C . ASN A 1 117 ? -3.618 10.134 -6.806 1.00 91.88 117 ASN A C 1
ATOM 952 O O . ASN A 1 117 ? -4.780 10.027 -7.217 1.00 91.88 117 ASN A O 1
ATOM 956 N N . LEU A 1 118 ? -2.725 9.151 -6.959 1.00 92.69 118 LEU A N 1
ATOM 957 C CA . LEU A 1 118 ? -3.026 7.892 -7.647 1.00 92.69 118 LEU A CA 1
ATOM 958 C C . LEU A 1 118 ? -4.198 7.177 -6.970 1.00 92.69 118 LEU A C 1
ATOM 960 O O . LEU A 1 118 ? -5.170 6.821 -7.637 1.00 92.69 118 LEU A O 1
ATOM 964 N N . THR A 1 119 ? -4.166 7.061 -5.641 1.00 88.31 119 THR A N 1
ATOM 965 C CA . THR A 1 119 ? -5.236 6.414 -4.871 1.00 88.31 119 THR A CA 1
ATOM 966 C C . THR A 1 119 ? -6.584 7.096 -5.074 1.00 88.31 119 THR A C 1
ATOM 968 O O . THR A 1 119 ? -7.576 6.422 -5.344 1.00 88.31 119 THR A O 1
ATOM 971 N N . PHE A 1 120 ? -6.645 8.430 -5.031 1.00 88.06 120 PHE A N 1
ATOM 972 C CA . PHE A 1 120 ? -7.897 9.151 -5.288 1.00 88.06 120 PHE A CA 1
ATOM 973 C C . PHE A 1 120 ? -8.384 8.998 -6.727 1.00 88.06 120 PHE A C 1
ATOM 975 O O . PHE A 1 120 ? -9.589 8.931 -6.955 1.00 88.06 120 PHE A O 1
ATOM 982 N N . SER A 1 121 ? -7.467 8.904 -7.691 1.00 90.38 121 SER A N 1
ATOM 983 C CA . SER A 1 121 ? -7.809 8.680 -9.099 1.00 90.38 121 SER A CA 1
ATOM 984 C C . SER A 1 121 ? -8.497 7.325 -9.299 1.00 90.38 121 SER A C 1
ATOM 986 O O . SER A 1 121 ? -9.440 7.235 -10.079 1.00 90.38 121 SER A O 1
ATOM 988 N N . LEU A 1 122 ? -8.086 6.299 -8.544 1.00 88.19 122 LEU A N 1
ATOM 989 C CA . LEU A 1 122 ? -8.720 4.977 -8.550 1.00 88.19 122 LEU A CA 1
ATOM 990 C C . LEU A 1 122 ? -10.037 4.944 -7.776 1.00 88.19 122 LEU A C 1
ATOM 992 O O . LEU A 1 122 ? -11.028 4.420 -8.277 1.00 88.19 122 LEU A O 1
ATOM 996 N N . LEU A 1 123 ? -10.083 5.540 -6.581 1.00 86.19 123 LEU A N 1
ATOM 997 C CA . LEU A 1 123 ? -11.289 5.537 -5.744 1.00 86.19 123 LEU A CA 1
ATOM 998 C C . LEU A 1 123 ? -12.471 6.283 -6.383 1.00 86.19 123 LEU A C 1
ATOM 1000 O O . LEU A 1 123 ? -13.614 5.989 -6.049 1.00 86.19 123 LEU A O 1
ATOM 1004 N N . LYS A 1 124 ? -12.232 7.194 -7.335 1.00 86.00 124 LYS A N 1
ATOM 1005 C CA . LYS A 1 124 ? -13.299 7.802 -8.152 1.00 86.00 124 LYS A CA 1
ATOM 1006 C C . LYS A 1 124 ? -14.130 6.766 -8.916 1.00 86.00 124 LYS A C 1
ATOM 1008 O O . LYS A 1 124 ? -15.310 7.007 -9.138 1.00 86.00 124 LYS A O 1
ATOM 1013 N N . LEU A 1 125 ? -13.561 5.611 -9.270 1.00 84.81 125 LEU A N 1
ATOM 1014 C CA . LEU A 1 125 ? -14.312 4.533 -9.924 1.00 84.81 125 LEU A CA 1
ATOM 1015 C C . LEU A 1 125 ? -15.370 3.925 -8.994 1.00 84.81 125 LEU A C 1
ATOM 1017 O O . LEU A 1 125 ? -16.453 3.587 -9.457 1.00 84.81 125 LEU A O 1
ATOM 1021 N N . LEU A 1 126 ? -15.107 3.876 -7.683 1.00 81.56 126 LEU A N 1
ATOM 1022 C CA . LEU A 1 126 ? -16.085 3.427 -6.683 1.00 81.56 126 LEU A CA 1
ATOM 1023 C C . LEU A 1 126 ? -17.232 4.427 -6.473 1.00 81.56 126 LEU A C 1
ATOM 1025 O O . LEU A 1 126 ? -18.250 4.075 -5.886 1.00 81.56 126 LEU A O 1
ATOM 1029 N N . GLN A 1 127 ? -17.067 5.680 -6.908 1.00 82.81 127 GLN A N 1
ATOM 1030 C CA . GLN A 1 127 ? -18.104 6.709 -6.802 1.00 82.81 127 GLN A CA 1
ATOM 1031 C C . GLN A 1 127 ? -19.103 6.656 -7.958 1.00 82.81 127 GLN A C 1
ATOM 1033 O O . GLN A 1 127 ? -20.106 7.364 -7.908 1.00 82.81 127 GLN A O 1
ATOM 1038 N N . ILE A 1 128 ? -18.843 5.848 -8.992 1.00 83.75 128 ILE A N 1
ATOM 1039 C CA . ILE A 1 128 ? -19.777 5.650 -10.096 1.00 83.75 128 ILE A CA 1
ATOM 1040 C C . ILE A 1 128 ? -20.973 4.868 -9.536 1.00 83.75 128 ILE A C 1
ATOM 1042 O O . ILE A 1 128 ? -20.812 3.707 -9.156 1.00 83.75 128 ILE A O 1
ATOM 1046 N N . PRO A 1 129 ? -22.171 5.475 -9.448 1.00 81.81 129 PRO A N 1
ATOM 1047 C CA . PRO A 1 129 ? -23.326 4.773 -8.917 1.00 81.81 129 PRO A CA 1
ATOM 1048 C C . PRO A 1 129 ? -23.668 3.577 -9.818 1.00 81.81 129 PRO A C 1
ATOM 1050 O O . PRO A 1 129 ? -23.466 3.660 -11.035 1.00 81.81 129 PRO A O 1
ATOM 1053 N N . PRO A 1 130 ? -24.235 2.488 -9.266 1.00 82.69 130 PRO A N 1
ATOM 1054 C CA . PRO A 1 130 ? -24.583 1.275 -10.005 1.00 82.69 130 PRO A CA 1
ATOM 1055 C C . PRO A 1 130 ? -25.812 1.456 -10.914 1.00 82.69 130 PRO A C 1
ATOM 1057 O O . PRO A 1 130 ? -26.708 0.615 -10.945 1.00 82.69 130 PRO A O 1
ATOM 1060 N N . ILE A 1 131 ? -25.849 2.545 -11.686 1.00 83.94 131 ILE A N 1
ATOM 1061 C CA . ILE A 1 131 ? -26.985 3.018 -12.483 1.00 83.94 131 ILE A CA 1
ATOM 1062 C C . ILE A 1 131 ? -27.463 2.025 -13.531 1.00 83.94 131 ILE A C 1
ATOM 1064 O O . ILE A 1 131 ? -28.584 2.151 -13.973 1.00 83.94 131 ILE A O 1
ATOM 1068 N N . LEU A 1 132 ? -26.658 1.046 -13.942 1.00 85.00 132 LEU A N 1
ATOM 1069 C CA . LEU A 1 132 ? -27.088 0.017 -14.899 1.00 85.00 132 LEU A CA 1
ATOM 1070 C C . LEU A 1 132 ? -27.260 -1.357 -14.243 1.00 85.00 132 LEU A C 1
ATOM 1072 O O . LEU A 1 132 ? -27.711 -2.296 -14.895 1.00 85.00 132 LEU A O 1
ATOM 1076 N N . SER A 1 133 ? -26.945 -1.482 -12.949 1.00 83.19 133 SER A N 1
ATOM 1077 C CA . SER A 1 133 ? -27.037 -2.761 -12.236 1.00 83.19 133 SER A CA 1
ATOM 1078 C C . SER A 1 133 ? -28.482 -3.191 -11.997 1.00 83.19 133 SER A C 1
ATOM 1080 O O . SER A 1 133 ? -28.726 -4.382 -11.849 1.00 83.19 133 SER A O 1
ATOM 1082 N N . PHE A 1 134 ? -29.435 -2.248 -11.996 1.00 83.31 134 PHE A N 1
ATOM 1083 C CA . PHE A 1 134 ? -30.865 -2.567 -11.925 1.00 83.31 134 PHE A CA 1
ATOM 1084 C C . PHE A 1 134 ? -31.370 -3.273 -13.190 1.00 83.31 134 PHE A C 1
ATOM 1086 O O . PHE A 1 134 ? -32.329 -4.032 -13.113 1.00 83.31 134 PHE A O 1
ATOM 1093 N N . ILE A 1 135 ? -30.734 -3.018 -14.343 1.00 87.31 135 ILE A N 1
ATOM 1094 C CA . ILE A 1 135 ? -31.031 -3.712 -15.600 1.00 87.31 135 ILE A CA 1
ATOM 1095 C C . ILE A 1 135 ? -30.301 -5.050 -15.585 1.00 87.31 135 ILE A C 1
ATOM 1097 O O . ILE A 1 135 ? -30.922 -6.104 -15.678 1.00 87.31 135 ILE A O 1
ATOM 1101 N N . HIS A 1 136 ? -28.971 -5.000 -15.472 1.00 83.69 136 HIS A N 1
ATOM 1102 C CA . HIS A 1 136 ? -28.137 -6.188 -15.368 1.00 83.69 136 HIS A CA 1
ATOM 1103 C C . HIS A 1 136 ? -26.715 -5.819 -14.892 1.00 83.69 136 HIS A C 1
ATOM 1105 O O . HIS A 1 136 ? -26.106 -4.915 -15.470 1.00 83.69 136 HIS A O 1
ATOM 1111 N N . PRO A 1 137 ? -26.110 -6.537 -13.922 1.00 81.44 137 PRO A N 1
ATOM 1112 C CA . PRO A 1 137 ? -24.754 -6.251 -13.431 1.00 81.44 137 PRO A CA 1
ATOM 1113 C C . PRO A 1 137 ? -23.688 -6.180 -14.535 1.00 81.44 137 PRO A C 1
ATOM 1115 O O . PRO A 1 137 ? -22.874 -5.262 -14.551 1.00 81.44 137 PRO A O 1
ATOM 1118 N N . TRP A 1 138 ? -23.751 -7.088 -15.515 1.00 85.00 138 TRP A N 1
ATOM 1119 C CA . TRP A 1 138 ? -22.856 -7.076 -16.683 1.00 85.00 138 TRP A CA 1
ATOM 1120 C C . TRP A 1 138 ? -22.910 -5.764 -17.486 1.00 85.00 138 TRP A C 1
ATOM 1122 O O . TRP A 1 138 ? -21.875 -5.305 -17.958 1.00 85.00 138 TRP A O 1
ATOM 1132 N N . LEU A 1 139 ? -24.080 -5.122 -17.629 1.00 87.06 139 LEU A N 1
ATOM 1133 C CA . LEU A 1 139 ? -24.185 -3.846 -18.354 1.00 87.06 139 LEU A CA 1
ATOM 1134 C C . LEU A 1 139 ? -23.442 -2.734 -17.617 1.00 87.06 139 LEU A C 1
ATOM 1136 O O . LEU A 1 139 ? -22.742 -1.930 -18.232 1.00 87.06 139 LEU A O 1
ATOM 1140 N N . HIS A 1 140 ? -23.568 -2.709 -16.291 1.00 86.00 140 HIS A N 1
ATOM 1141 C CA . HIS A 1 140 ? -22.833 -1.768 -15.460 1.00 86.00 140 HIS A CA 1
ATOM 1142 C C . HIS A 1 140 ? -21.323 -2.020 -15.509 1.00 86.00 140 HIS A C 1
ATOM 1144 O O . HIS A 1 140 ? -20.542 -1.081 -15.653 1.00 86.00 140 HIS A O 1
ATOM 1150 N N . GLU A 1 141 ? -20.917 -3.287 -15.481 1.00 85.88 141 GLU A N 1
ATOM 1151 C CA . GLU A 1 141 ? -19.524 -3.681 -15.660 1.00 85.88 141 GLU A CA 1
ATOM 1152 C C . GLU A 1 141 ? -18.978 -3.219 -17.021 1.00 85.88 141 GLU A C 1
ATOM 1154 O O . GLU A 1 141 ? -17.898 -2.629 -17.082 1.00 85.88 141 GLU A O 1
ATOM 1159 N N . GLN A 1 142 ? -19.721 -3.403 -18.120 1.00 88.50 142 GLN A N 1
ATOM 1160 C CA . GLN A 1 142 ? -19.302 -2.897 -19.432 1.00 88.50 142 GLN A CA 1
ATOM 1161 C C . GLN A 1 142 ? -19.184 -1.368 -19.436 1.00 88.50 142 GLN A C 1
ATOM 1163 O O . GLN A 1 142 ? -18.199 -0.841 -19.945 1.00 88.50 142 GLN A O 1
ATOM 1168 N N . PHE A 1 143 ? -20.120 -0.648 -18.818 1.00 88.19 143 PHE A N 1
ATOM 1169 C CA . PHE A 1 143 ? -20.061 0.813 -18.719 1.00 88.19 143 PHE A CA 1
ATOM 1170 C C . PHE A 1 143 ? -18.789 1.315 -18.017 1.00 88.19 143 PHE A C 1
ATOM 1172 O O . PHE A 1 143 ? -18.171 2.270 -18.484 1.00 88.19 143 PHE A O 1
ATOM 1179 N N . ILE A 1 144 ? -18.353 0.647 -16.943 1.00 87.50 144 ILE A N 1
ATOM 1180 C CA . ILE A 1 144 ? -17.105 0.988 -16.241 1.00 87.50 144 ILE A CA 1
ATOM 1181 C C . ILE A 1 144 ? -15.870 0.569 -17.056 1.00 87.50 144 ILE A C 1
ATOM 1183 O O . ILE A 1 144 ? -14.872 1.290 -17.103 1.00 87.50 144 ILE A O 1
ATOM 1187 N N . THR A 1 145 ? -15.903 -0.602 -17.692 1.00 89.81 145 THR A N 1
ATOM 1188 C CA . THR A 1 145 ? -14.713 -1.214 -18.308 1.00 89.81 145 THR A CA 1
ATOM 1189 C C . THR A 1 145 ? -14.436 -0.753 -19.740 1.00 89.81 145 THR A C 1
ATOM 1191 O O . THR A 1 145 ? -13.272 -0.715 -20.142 1.00 89.81 145 THR A O 1
ATOM 1194 N N . ILE A 1 146 ? -15.454 -0.361 -20.512 1.00 90.88 146 ILE A N 1
ATOM 1195 C CA . ILE A 1 146 ? -15.311 0.109 -21.900 1.00 90.88 146 ILE A CA 1
ATOM 1196 C C . ILE A 1 146 ? -14.347 1.305 -22.006 1.00 90.88 146 ILE A C 1
ATOM 1198 O O . ILE A 1 146 ? -13.379 1.194 -22.765 1.00 90.88 146 ILE A O 1
ATOM 1202 N N . PRO A 1 147 ? -14.504 2.404 -21.235 1.00 90.62 147 PRO A N 1
ATOM 1203 C CA . PRO A 1 147 ? -13.565 3.527 -21.279 1.00 90.62 147 PRO A CA 1
ATOM 1204 C C . PRO A 1 147 ? -12.124 3.086 -21.009 1.00 90.62 147 PRO A 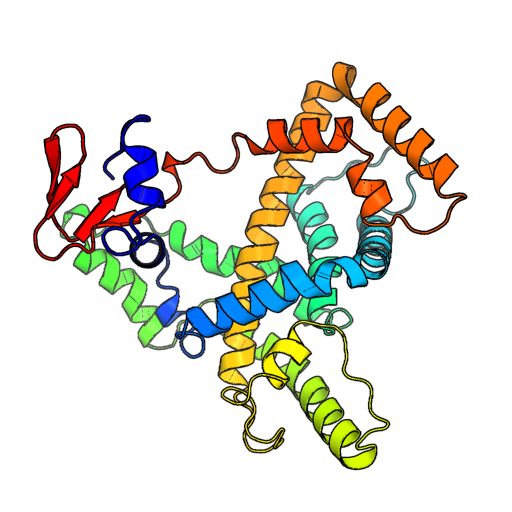C 1
ATOM 1206 O O . PRO A 1 147 ? -11.199 3.479 -21.723 1.00 90.62 147 PRO A O 1
ATOM 1209 N N . LEU A 1 148 ? -11.941 2.195 -20.028 1.00 90.75 148 LEU A N 1
ATOM 1210 C CA . LEU A 1 148 ? -10.629 1.660 -19.688 1.00 90.75 148 LEU A CA 1
ATOM 1211 C C . LEU A 1 148 ? -10.026 0.904 -20.865 1.00 90.75 148 LEU A C 1
ATOM 1213 O O . LEU A 1 148 ? -8.849 1.115 -21.134 1.00 90.75 148 LEU A O 1
ATOM 1217 N N . ARG A 1 149 ? -10.802 0.073 -21.582 1.00 87.38 149 ARG A N 1
ATOM 1218 C CA . ARG A 1 149 ? -10.357 -0.683 -22.772 1.00 87.38 149 ARG A CA 1
ATOM 1219 C C . ARG A 1 149 ? -9.892 0.240 -23.900 1.00 87.38 149 ARG A C 1
ATOM 1221 O O . ARG A 1 149 ? -8.824 -0.016 -24.453 1.00 87.38 149 ARG A O 1
ATOM 1228 N N . PHE A 1 150 ? -10.596 1.350 -24.128 1.00 88.44 150 PHE A N 1
ATOM 1229 C CA . PHE A 1 150 ? -10.247 2.386 -25.114 1.00 88.44 150 PHE A CA 1
ATOM 1230 C C . PHE A 1 150 ? -9.120 3.341 -24.677 1.00 88.44 150 PHE A C 1
ATOM 1232 O O . PHE A 1 150 ? -8.841 4.326 -25.354 1.00 88.44 150 PHE A O 1
ATOM 1239 N N . GLY A 1 151 ? -8.437 3.054 -23.565 1.00 83.44 151 GLY A N 1
ATOM 1240 C CA . GLY A 1 151 ? -7.255 3.803 -23.135 1.00 83.44 151 GLY A CA 1
ATOM 1241 C C . GLY A 1 151 ? -7.550 4.997 -22.227 1.00 83.44 151 GLY A C 1
ATOM 1242 O O . GLY A 1 151 ? -6.609 5.668 -21.804 1.00 83.44 151 GLY A O 1
ATOM 1243 N N . LEU A 1 152 ? -8.812 5.223 -21.839 1.00 88.69 152 LEU A N 1
ATOM 1244 C CA . LEU A 1 152 ? -9.204 6.233 -20.846 1.00 88.69 152 LEU A CA 1
ATOM 1245 C C . LEU A 1 152 ? -8.926 5.727 -19.426 1.00 88.69 152 LEU A C 1
ATOM 1247 O O . LEU A 1 152 ? -9.823 5.552 -18.604 1.00 88.69 152 LEU A O 1
ATOM 1251 N N . ASN A 1 153 ? -7.656 5.441 -19.151 1.00 90.00 153 ASN A N 1
ATOM 1252 C CA . ASN A 1 153 ? -7.211 4.921 -17.871 1.00 90.00 153 ASN A CA 1
ATOM 1253 C C . ASN A 1 153 ? -6.895 6.079 -16.898 1.00 90.00 153 ASN A C 1
ATOM 1255 O O . ASN A 1 153 ? -6.011 6.891 -17.207 1.00 90.00 153 ASN A O 1
ATOM 1259 N N . PRO A 1 154 ? -7.542 6.147 -15.712 1.00 89.38 154 PRO A N 1
ATOM 1260 C CA . PRO A 1 154 ? -7.338 7.227 -14.741 1.00 89.38 154 PRO A CA 1
ATOM 1261 C C . PRO A 1 154 ? -5.913 7.297 -14.178 1.00 89.38 154 PRO A C 1
ATOM 1263 O O . PRO A 1 154 ? -5.538 8.321 -13.610 1.00 89.38 154 PRO A O 1
ATOM 1266 N N . ILE A 1 155 ? -5.108 6.240 -14.334 1.00 91.50 155 ILE A N 1
ATOM 1267 C CA . ILE A 1 155 ? -3.711 6.225 -13.883 1.00 91.50 155 ILE A CA 1
ATOM 1268 C C . ILE A 1 155 ? -2.690 6.459 -14.995 1.00 91.50 155 ILE A C 1
ATOM 1270 O O . ILE A 1 155 ? -1.495 6.413 -14.727 1.00 91.50 155 ILE A O 1
ATOM 1274 N N . SER A 1 156 ? -3.116 6.715 -16.233 1.00 92.75 156 SER A N 1
ATOM 1275 C CA . SER A 1 156 ? -2.197 6.870 -17.372 1.00 92.75 156 SER A CA 1
ATOM 1276 C C . SER A 1 156 ? -1.135 7.958 -17.146 1.00 92.75 156 SER A C 1
ATOM 1278 O O . SER A 1 156 ? 0.046 7.726 -17.399 1.00 92.75 156 SER A O 1
ATOM 1280 N N . THR A 1 157 ? -1.521 9.118 -16.605 1.00 94.12 157 THR A N 1
ATOM 1281 C CA . THR A 1 157 ? -0.585 10.199 -16.251 1.00 94.12 157 THR A CA 1
ATOM 1282 C C . THR A 1 157 ? 0.364 9.786 -15.128 1.00 94.12 157 THR A C 1
ATOM 1284 O O . THR A 1 157 ? 1.571 9.977 -15.249 1.00 94.12 157 THR A O 1
ATOM 1287 N N . HIS A 1 158 ? -0.159 9.151 -14.076 1.00 94.56 158 HIS A N 1
ATOM 1288 C CA . HIS A 1 158 ? 0.640 8.640 -12.955 1.00 94.56 158 HIS A CA 1
ATOM 1289 C C . HIS A 1 158 ? 1.674 7.614 -13.423 1.00 94.56 158 HIS A C 1
ATOM 1291 O O . HIS A 1 158 ? 2.841 7.690 -13.053 1.00 94.56 158 HIS A O 1
ATOM 1297 N N . LYS A 1 159 ? 1.275 6.699 -14.312 1.00 94.44 159 LYS A N 1
ATOM 1298 C CA . LYS A 1 159 ? 2.165 5.706 -14.914 1.00 94.44 159 LYS A CA 1
ATOM 1299 C C . LYS A 1 159 ? 3.316 6.359 -15.678 1.00 94.44 159 LYS A C 1
ATOM 1301 O O . LYS A 1 159 ? 4.454 5.935 -15.520 1.00 94.44 159 LYS A O 1
ATOM 1306 N N . LYS A 1 160 ? 3.045 7.398 -16.478 1.00 95.12 160 LYS A N 1
ATOM 1307 C CA . LYS A 1 160 ? 4.096 8.138 -17.200 1.00 95.12 160 LYS A CA 1
ATOM 1308 C C . LYS A 1 160 ? 5.113 8.754 -16.240 1.00 95.12 160 LYS A C 1
ATOM 1310 O O . LYS A 1 160 ? 6.309 8.654 -16.482 1.00 95.12 160 LYS A O 1
ATOM 1315 N N . VAL A 1 161 ? 4.647 9.344 -15.138 1.00 94.94 161 VAL A N 1
ATOM 1316 C CA . VAL A 1 161 ? 5.532 9.907 -14.107 1.00 94.94 161 VAL A CA 1
ATOM 1317 C C . VAL A 1 161 ? 6.377 8.815 -13.447 1.00 94.94 161 VAL A C 1
ATOM 1319 O O . VAL A 1 161 ? 7.587 8.985 -13.312 1.00 94.94 161 VAL A O 1
ATOM 1322 N N . ILE A 1 162 ? 5.770 7.673 -13.098 1.00 94.31 162 ILE A N 1
ATOM 1323 C CA . ILE A 1 162 ? 6.491 6.517 -12.545 1.00 94.31 162 ILE A CA 1
ATOM 1324 C C . ILE A 1 162 ? 7.572 6.047 -13.524 1.00 94.31 162 ILE A C 1
ATOM 1326 O O . ILE A 1 162 ? 8.728 5.945 -13.126 1.00 94.31 162 ILE A O 1
ATOM 1330 N N . LEU A 1 163 ? 7.228 5.832 -14.798 1.00 94.06 163 LEU A N 1
ATOM 1331 C CA . LEU A 1 163 ? 8.167 5.412 -15.845 1.00 94.06 163 LEU A CA 1
ATOM 1332 C C . LEU A 1 163 ? 9.344 6.379 -15.988 1.00 94.06 163 LEU A C 1
ATOM 1334 O O . LEU A 1 163 ? 10.497 5.951 -15.963 1.00 94.06 163 LEU A O 1
ATOM 1338 N N . ASN A 1 164 ? 9.057 7.678 -16.083 1.00 93.19 164 ASN A N 1
ATOM 1339 C CA . ASN A 1 164 ? 10.081 8.713 -16.203 1.00 93.19 164 ASN A CA 1
ATOM 1340 C C . ASN A 1 164 ? 11.017 8.748 -14.990 1.00 93.19 164 ASN A C 1
ATOM 1342 O O . ASN A 1 164 ? 12.185 9.093 -15.140 1.00 93.19 164 ASN A O 1
ATOM 1346 N N . CYS A 1 165 ? 10.524 8.386 -13.802 1.00 91.75 165 CYS A N 1
ATOM 1347 C CA . CYS A 1 165 ? 11.357 8.311 -12.610 1.00 91.75 165 CYS A CA 1
ATOM 1348 C C . CYS A 1 165 ? 12.209 7.037 -12.563 1.00 91.75 165 CYS A C 1
ATOM 1350 O O . CYS A 1 165 ? 13.413 7.113 -12.332 1.00 91.75 165 CYS A O 1
ATOM 1352 N N . ILE A 1 166 ? 11.610 5.863 -12.789 1.00 92.50 166 ILE A N 1
ATOM 1353 C CA . ILE A 1 166 ? 12.314 4.587 -12.596 1.00 92.50 166 ILE A CA 1
ATOM 1354 C C . ILE A 1 166 ? 13.303 4.285 -13.716 1.00 92.50 166 ILE A C 1
ATOM 1356 O O . ILE A 1 166 ? 14.334 3.675 -13.456 1.00 92.50 166 ILE A O 1
ATOM 1360 N N . LYS A 1 167 ? 13.020 4.707 -14.954 1.00 92.50 167 LYS A N 1
ATOM 1361 C CA . LYS A 1 167 ? 13.848 4.374 -16.116 1.00 92.50 167 LYS A CA 1
ATOM 1362 C C . LYS A 1 167 ? 15.321 4.782 -15.947 1.00 92.50 167 LYS A C 1
ATOM 1364 O O . LYS A 1 167 ? 16.161 3.884 -16.007 1.00 92.50 167 LYS A O 1
ATOM 1369 N N . PRO A 1 168 ? 15.657 6.052 -15.639 1.00 91.88 168 PRO A N 1
ATOM 1370 C CA . PRO A 1 168 ? 17.052 6.448 -15.437 1.00 91.88 168 PRO A CA 1
ATOM 1371 C C . PRO A 1 168 ? 17.706 5.750 -14.234 1.00 91.88 168 PRO A C 1
ATOM 1373 O O . PRO A 1 168 ? 18.905 5.478 -14.255 1.00 91.88 168 PRO A O 1
ATOM 1376 N N . VAL A 1 169 ? 16.934 5.430 -13.187 1.00 91.94 169 VAL A N 1
ATOM 1377 C CA . VAL A 1 169 ? 17.444 4.708 -12.010 1.00 91.94 169 VAL A CA 1
ATOM 1378 C C . VAL A 1 169 ? 17.822 3.274 -12.382 1.00 91.94 169 VAL A C 1
ATOM 1380 O O . VAL A 1 169 ? 18.921 2.829 -12.053 1.00 91.94 169 VAL A O 1
ATOM 1383 N N . ILE A 1 170 ? 16.948 2.563 -13.101 1.00 92.69 170 ILE A N 1
ATOM 1384 C CA . ILE A 1 170 ? 17.209 1.198 -13.575 1.00 92.69 170 ILE A CA 1
ATOM 1385 C C . ILE A 1 170 ? 18.411 1.183 -14.524 1.00 92.69 170 ILE A C 1
ATOM 1387 O O . ILE A 1 170 ? 19.339 0.408 -14.310 1.00 92.69 170 ILE A O 1
ATOM 1391 N N . GLU A 1 171 ? 18.429 2.053 -15.538 1.00 92.31 171 GLU A N 1
ATOM 1392 C CA . GLU A 1 171 ? 19.517 2.113 -16.525 1.00 92.31 171 GLU A CA 1
ATOM 1393 C C . GLU A 1 171 ? 20.875 2.323 -15.846 1.00 92.31 171 GLU A C 1
ATOM 1395 O O . GLU A 1 171 ? 21.838 1.609 -16.133 1.00 92.31 171 GLU A O 1
ATOM 1400 N N . LYS A 1 172 ? 20.936 3.241 -14.873 1.00 92.25 172 LYS A N 1
ATOM 1401 C CA . LYS A 1 172 ? 22.140 3.473 -14.074 1.00 92.25 172 LYS A CA 1
ATOM 1402 C C . LYS A 1 172 ? 22.554 2.230 -13.284 1.00 92.25 172 LYS A C 1
ATOM 1404 O O . LYS A 1 172 ? 23.733 1.887 -13.289 1.00 92.25 172 LYS A O 1
ATOM 1409 N N . ARG A 1 173 ? 21.618 1.545 -12.617 1.00 92.62 173 ARG A N 1
ATOM 1410 C CA . ARG A 1 173 ? 21.918 0.333 -11.831 1.00 92.62 173 ARG A CA 1
ATOM 1411 C C . ARG A 1 173 ? 22.487 -0.782 -12.699 1.00 92.62 173 ARG A C 1
ATOM 1413 O O . ARG A 1 173 ? 23.491 -1.381 -12.324 1.00 92.62 173 ARG A O 1
ATOM 1420 N N . LEU A 1 174 ? 21.878 -1.033 -13.855 1.00 91.94 174 LEU A N 1
ATOM 1421 C CA . LEU A 1 174 ? 22.333 -2.069 -14.783 1.00 91.94 174 LEU A CA 1
ATOM 1422 C C . LEU A 1 174 ? 23.709 -1.724 -15.366 1.00 91.94 174 LEU A C 1
ATOM 1424 O O . LEU A 1 174 ? 24.592 -2.582 -15.425 1.00 91.94 174 LEU A O 1
ATOM 1428 N N . TYR A 1 175 ? 23.939 -0.452 -15.702 1.00 91.94 175 TYR A N 1
ATOM 1429 C CA . TYR A 1 175 ? 25.254 0.032 -16.117 1.00 91.94 175 TYR A CA 1
ATOM 1430 C C . TYR A 1 175 ? 26.316 -0.142 -15.019 1.00 91.94 175 TYR A C 1
ATOM 1432 O O . TYR A 1 175 ? 27.382 -0.710 -15.269 1.00 91.94 175 TYR A O 1
ATOM 1440 N N . ASP A 1 176 ? 26.029 0.303 -13.793 1.00 92.38 176 ASP A N 1
ATOM 1441 C CA . ASP A 1 176 ? 26.953 0.208 -12.663 1.00 92.38 176 ASP A CA 1
ATOM 1442 C C . ASP A 1 176 ? 27.251 -1.255 -12.308 1.00 92.38 176 ASP A C 1
ATOM 1444 O O . ASP A 1 176 ? 28.411 -1.591 -12.060 1.00 92.38 176 ASP A O 1
ATOM 1448 N N . LYS A 1 177 ? 26.250 -2.145 -12.363 1.00 90.69 177 LYS A N 1
ATOM 1449 C CA . LYS A 1 177 ? 26.432 -3.589 -12.175 1.00 90.69 177 LYS A CA 1
ATOM 1450 C C . LYS A 1 177 ? 27.349 -4.182 -13.239 1.00 90.69 177 LYS A C 1
ATOM 1452 O O . LYS A 1 177 ? 28.280 -4.907 -12.893 1.00 90.69 177 LYS A O 1
ATOM 1457 N N . LYS A 1 178 ? 27.152 -3.838 -14.515 1.00 89.88 178 LYS A N 1
ATOM 1458 C CA . LYS A 1 178 ? 28.019 -4.298 -15.610 1.00 89.88 178 LYS A CA 1
ATOM 1459 C C . LYS A 1 178 ? 29.458 -3.798 -15.455 1.00 89.88 178 LYS A C 1
ATOM 1461 O O . LYS A 1 178 ? 30.394 -4.550 -15.701 1.00 89.88 178 LYS A O 1
ATOM 1466 N N . ARG A 1 179 ? 29.638 -2.543 -15.032 1.00 92.56 179 ARG A N 1
ATOM 1467 C CA . ARG A 1 179 ? 30.960 -1.921 -14.863 1.00 92.56 179 ARG A CA 1
ATOM 1468 C C . ARG A 1 179 ? 31.718 -2.454 -13.645 1.00 92.56 179 ARG A C 1
ATOM 1470 O O . ARG A 1 179 ? 32.924 -2.649 -13.724 1.00 92.56 179 ARG A O 1
ATOM 1477 N N . LEU A 1 180 ? 31.038 -2.627 -12.513 1.00 92.44 180 LEU A N 1
ATOM 1478 C CA . LEU A 1 180 ? 31.659 -2.949 -11.222 1.00 92.44 180 LEU A CA 1
ATOM 1479 C C . LEU A 1 180 ? 31.603 -4.449 -10.879 1.00 92.44 180 LEU A C 1
ATOM 1481 O O . LEU A 1 180 ? 32.299 -4.895 -9.968 1.00 92.44 180 LEU A O 1
ATOM 1485 N N . GLY A 1 181 ? 30.787 -5.240 -11.582 1.00 89.75 181 GLY A N 1
ATOM 1486 C CA . GLY A 1 181 ? 30.689 -6.690 -11.413 1.00 89.75 181 GLY A CA 1
ATOM 1487 C C . GLY A 1 181 ? 30.354 -7.100 -9.976 1.00 89.75 181 GLY A C 1
ATOM 1488 O O . GLY A 1 181 ? 29.270 -6.805 -9.460 1.00 89.75 181 GLY A O 1
ATOM 1489 N N . ASN A 1 182 ? 31.294 -7.789 -9.327 1.00 90.19 182 ASN A N 1
ATOM 1490 C CA . ASN A 1 182 ? 31.159 -8.270 -7.947 1.00 90.19 182 ASN A CA 1
ATOM 1491 C C . ASN A 1 182 ? 31.338 -7.166 -6.895 1.00 90.19 182 ASN A C 1
ATOM 1493 O O . ASN A 1 182 ? 30.892 -7.337 -5.767 1.00 90.19 182 ASN A O 1
ATOM 1497 N N . ALA A 1 183 ? 31.953 -6.033 -7.251 1.00 92.75 183 ALA A N 1
ATOM 1498 C CA . ALA A 1 183 ? 32.108 -4.895 -6.345 1.00 92.75 183 ALA A CA 1
ATOM 1499 C C . ALA A 1 183 ? 30.835 -4.034 -6.247 1.00 92.75 183 ALA A C 1
ATOM 1501 O O . ALA A 1 183 ? 30.742 -3.160 -5.386 1.00 92.75 183 ALA A O 1
ATOM 1502 N N . TRP A 1 184 ? 29.853 -4.252 -7.130 1.00 92.69 184 TRP A N 1
ATOM 1503 C CA . TRP A 1 184 ? 28.579 -3.543 -7.070 1.00 92.69 184 TRP A CA 1
ATOM 1504 C C . TRP A 1 184 ? 27.700 -4.072 -5.938 1.00 92.69 184 TRP A C 1
ATOM 1506 O O . TRP A 1 184 ? 27.382 -5.263 -5.894 1.00 92.69 184 TRP A O 1
ATOM 1516 N N . ILE A 1 185 ? 27.244 -3.162 -5.081 1.00 90.75 185 ILE A N 1
ATOM 1517 C CA . ILE A 1 185 ? 26.317 -3.460 -3.991 1.00 90.75 185 ILE A CA 1
ATOM 1518 C C . ILE A 1 185 ? 24.905 -3.093 -4.442 1.00 90.75 185 ILE A C 1
ATOM 1520 O O . ILE A 1 185 ? 24.631 -1.943 -4.785 1.00 90.75 185 ILE A O 1
ATOM 1524 N N . ALA A 1 186 ? 24.015 -4.082 -4.433 1.00 89.50 186 ALA A N 1
ATOM 1525 C CA . ALA A 1 186 ? 22.629 -3.901 -4.832 1.00 89.50 186 ALA A CA 1
ATOM 1526 C C . ALA A 1 186 ? 21.863 -3.039 -3.805 1.00 89.50 186 ALA A C 1
ATOM 1528 O O . ALA A 1 186 ? 21.951 -3.315 -2.604 1.00 89.50 186 ALA A O 1
ATOM 1529 N N . PRO A 1 187 ? 21.086 -2.030 -4.241 1.00 88.69 187 PRO A N 1
ATOM 1530 C CA . PRO A 1 187 ? 20.223 -1.262 -3.349 1.00 88.69 187 PRO A CA 1
ATOM 1531 C C . PRO A 1 187 ? 19.182 -2.133 -2.631 1.00 88.69 187 PRO A C 1
ATOM 1533 O O . PRO A 1 187 ? 18.591 -3.042 -3.215 1.00 88.69 187 PRO A O 1
ATOM 1536 N N . LEU A 1 188 ? 18.920 -1.832 -1.358 1.00 85.44 188 LEU A N 1
ATOM 1537 C CA . LEU A 1 188 ? 17.896 -2.510 -0.556 1.00 85.44 188 LEU A CA 1
ATOM 1538 C C . LEU A 1 188 ? 16.539 -1.816 -0.716 1.00 85.44 188 LEU A C 1
ATOM 1540 O O . LEU A 1 188 ? 16.039 -1.179 0.206 1.00 85.44 188 LEU A O 1
ATOM 1544 N N . ASP A 1 189 ? 15.949 -1.918 -1.901 1.00 86.06 189 ASP A N 1
ATOM 1545 C CA . ASP A 1 189 ? 14.646 -1.325 -2.201 1.00 86.06 189 ASP A CA 1
ATOM 1546 C C . ASP A 1 189 ? 13.774 -2.218 -3.081 1.00 86.06 189 ASP A C 1
ATOM 1548 O O . ASP A 1 189 ? 14.200 -3.257 -3.596 1.00 86.06 189 ASP A O 1
ATOM 1552 N N . VAL A 1 190 ? 12.512 -1.815 -3.232 1.00 86.06 190 VAL A N 1
ATOM 1553 C CA . VAL A 1 190 ? 11.541 -2.607 -3.984 1.00 86.06 190 VAL A CA 1
ATOM 1554 C C . VAL A 1 190 ? 11.856 -2.649 -5.476 1.00 86.06 190 VAL A C 1
ATOM 1556 O O . VAL A 1 190 ? 11.585 -3.653 -6.128 1.00 86.06 190 VAL A O 1
ATOM 1559 N N . LEU A 1 191 ? 12.483 -1.599 -6.015 1.00 89.38 191 LEU A N 1
ATOM 1560 C CA . LEU A 1 191 ? 12.891 -1.565 -7.414 1.00 89.38 191 LEU A CA 1
ATOM 1561 C C . LEU A 1 191 ? 13.943 -2.645 -7.689 1.00 89.38 191 LEU A C 1
ATOM 1563 O O . LEU A 1 191 ? 13.859 -3.336 -8.698 1.00 89.38 191 LEU A O 1
ATOM 1567 N N . GLN A 1 192 ? 14.871 -2.864 -6.755 1.00 89.69 192 GLN A N 1
ATOM 1568 C CA . GLN A 1 192 ? 15.857 -3.931 -6.871 1.00 89.69 192 GLN A CA 1
ATOM 1569 C C . GLN A 1 192 ? 15.228 -5.323 -6.769 1.00 89.69 192 GLN A C 1
ATOM 1571 O O . GLN A 1 192 ? 15.710 -6.244 -7.417 1.00 89.69 192 GLN A O 1
ATOM 1576 N N . CYS A 1 193 ? 14.147 -5.481 -6.001 1.00 88.38 193 CYS A N 1
ATOM 1577 C CA . CYS A 1 193 ? 13.418 -6.750 -5.940 1.00 88.38 193 CYS A CA 1
ATOM 1578 C C . CYS A 1 193 ? 12.816 -7.105 -7.312 1.00 88.38 193 CYS A C 1
ATOM 1580 O O . CYS A 1 193 ? 12.943 -8.244 -7.741 1.00 88.38 193 CYS A O 1
ATOM 1582 N N . TYR A 1 194 ? 12.272 -6.125 -8.049 1.00 87.75 194 TYR A N 1
ATOM 1583 C CA . TYR A 1 194 ? 11.827 -6.343 -9.434 1.00 87.75 194 TYR A CA 1
ATOM 1584 C C . TYR A 1 194 ? 12.977 -6.680 -10.390 1.00 87.75 194 TYR A C 1
ATOM 1586 O O . TYR A 1 194 ? 12.805 -7.512 -11.272 1.00 87.75 194 TYR A O 1
ATOM 1594 N N . LEU A 1 195 ? 14.143 -6.043 -10.240 1.00 89.31 195 LEU A N 1
ATOM 1595 C CA . LEU A 1 195 ? 15.295 -6.308 -11.114 1.00 89.31 195 LEU A CA 1
ATOM 1596 C C . LEU A 1 195 ? 15.950 -7.670 -10.856 1.00 89.31 195 LEU A C 1
ATOM 1598 O O . LEU A 1 195 ? 16.587 -8.211 -11.748 1.00 89.31 195 LEU A O 1
ATOM 1602 N N . ASN A 1 196 ? 15.823 -8.209 -9.644 1.00 88.06 196 ASN A N 1
ATOM 1603 C CA . ASN A 1 196 ? 16.366 -9.521 -9.299 1.00 88.06 196 ASN A CA 1
ATOM 1604 C C . ASN A 1 196 ? 15.515 -10.680 -9.835 1.00 88.06 196 ASN A C 1
ATOM 1606 O O . ASN A 1 196 ? 15.992 -11.814 -9.846 1.00 88.06 196 ASN A O 1
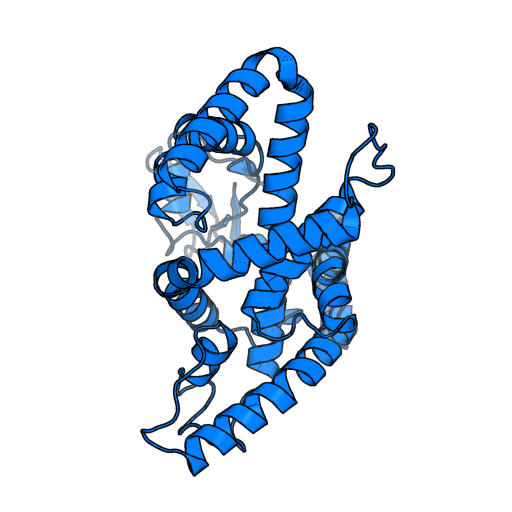ATOM 1610 N N . ASP A 1 197 ? 14.273 -10.413 -10.239 1.00 85.75 197 ASP A N 1
ATOM 1611 C CA . ASP A 1 197 ? 13.396 -11.417 -10.823 1.00 85.75 197 ASP A CA 1
ATOM 1612 C C . ASP A 1 197 ? 13.796 -11.656 -12.296 1.00 85.75 197 ASP A C 1
ATOM 1614 O O . ASP A 1 197 ? 13.696 -10.734 -13.119 1.00 85.75 197 ASP A O 1
ATOM 1618 N N . PRO A 1 198 ? 14.258 -12.871 -12.650 1.00 83.44 198 PRO A N 1
ATOM 1619 C CA . PRO A 1 198 ? 14.736 -13.176 -13.995 1.00 83.44 198 PRO A CA 1
ATOM 1620 C C . PRO A 1 198 ? 13.625 -13.144 -15.050 1.00 83.44 198 PRO A C 1
ATOM 1622 O O . PRO A 1 198 ? 13.930 -13.014 -16.231 1.00 83.44 198 PRO A O 1
ATOM 1625 N N . GLU A 1 199 ? 12.349 -13.234 -14.665 1.00 81.88 199 GLU A N 1
ATOM 1626 C CA . GLU A 1 199 ? 11.237 -13.095 -15.609 1.00 81.88 199 GLU A CA 1
ATOM 1627 C C . GLU A 1 199 ? 10.951 -11.630 -15.958 1.00 81.88 199 GLU A C 1
ATOM 1629 O O . GLU A 1 199 ? 10.416 -11.323 -17.025 1.00 81.88 199 GLU A O 1
ATOM 1634 N N . ILE A 1 200 ? 11.321 -10.708 -15.066 1.00 82.25 200 ILE A N 1
ATOM 1635 C CA . ILE A 1 200 ? 11.106 -9.266 -15.230 1.00 82.25 200 ILE A CA 1
ATOM 1636 C C . ILE A 1 200 ? 12.322 -8.603 -15.876 1.00 82.25 200 ILE A C 1
ATOM 1638 O O . ILE A 1 200 ? 12.168 -7.701 -16.705 1.00 82.25 200 ILE A O 1
ATOM 1642 N N . THR A 1 201 ? 13.521 -9.034 -15.478 1.00 82.69 201 THR A N 1
ATOM 1643 C CA . THR A 1 201 ? 14.793 -8.566 -16.035 1.00 82.69 201 THR A CA 1
ATOM 1644 C C . THR A 1 201 ? 15.703 -9.758 -16.352 1.00 82.69 201 THR A C 1
ATOM 1646 O O . THR A 1 201 ? 16.628 -10.052 -15.586 1.00 82.69 201 THR A O 1
ATOM 1649 N N . PRO A 1 202 ? 15.469 -10.446 -17.485 1.00 81.00 202 PRO A N 1
ATOM 1650 C CA . PRO A 1 202 ? 16.305 -11.562 -17.910 1.00 81.00 202 PRO A CA 1
ATOM 1651 C C . PRO A 1 202 ? 17.770 -11.144 -18.020 1.00 81.00 202 PRO A C 1
ATOM 1653 O O . PRO A 1 202 ? 18.083 -10.104 -18.604 1.00 81.00 202 PRO A O 1
ATOM 1656 N N . ASP A 1 203 ? 18.659 -11.940 -17.424 1.00 79.88 203 ASP A N 1
ATOM 1657 C CA . ASP A 1 203 ? 20.118 -11.762 -17.446 1.00 79.88 203 ASP A CA 1
ATOM 1658 C C . ASP A 1 203 ? 20.626 -10.379 -16.992 1.00 79.88 203 ASP A C 1
ATOM 1660 O O . ASP A 1 203 ? 21.776 -10.017 -17.254 1.00 79.88 203 ASP A O 1
ATOM 1664 N N . LEU A 1 204 ? 19.786 -9.594 -16.302 1.00 80.81 204 LEU A N 1
ATOM 1665 C CA . LEU A 1 204 ? 20.059 -8.185 -15.996 1.00 80.81 204 LEU A CA 1
ATOM 1666 C C . LEU A 1 204 ? 20.384 -7.354 -17.261 1.00 80.81 204 LEU A C 1
ATOM 1668 O O . LEU A 1 204 ? 21.156 -6.393 -17.195 1.00 80.81 204 LEU A O 1
ATOM 1672 N N . ASP A 1 205 ? 19.804 -7.714 -18.414 1.00 79.44 205 ASP A N 1
ATOM 1673 C CA . ASP A 1 205 ? 20.015 -7.009 -19.680 1.00 79.44 205 ASP A CA 1
ATOM 1674 C C . ASP A 1 205 ? 19.178 -5.716 -19.735 1.00 79.44 205 ASP A C 1
ATOM 1676 O O . ASP A 1 205 ? 17.943 -5.781 -19.722 1.00 79.44 205 ASP A O 1
ATOM 1680 N N . PRO A 1 206 ? 19.806 -4.528 -19.855 1.00 77.12 206 PRO A N 1
ATOM 1681 C CA . PRO A 1 206 ? 19.088 -3.259 -19.977 1.00 77.12 206 PRO A CA 1
ATOM 1682 C C . PRO A 1 206 ? 18.141 -3.177 -21.180 1.00 77.12 206 PRO A C 1
ATOM 1684 O O . PRO A 1 206 ? 17.209 -2.377 -21.146 1.00 77.12 206 PRO A O 1
ATOM 1687 N N . ASN A 1 207 ? 18.332 -3.991 -22.221 1.00 83.31 207 ASN A N 1
ATOM 1688 C CA . ASN A 1 207 ? 17.451 -3.997 -23.392 1.00 83.31 207 ASN A CA 1
ATOM 1689 C C . ASN A 1 207 ? 16.171 -4.819 -23.191 1.00 83.31 207 ASN A C 1
ATOM 1691 O O . ASN A 1 207 ? 15.217 -4.638 -23.944 1.00 83.31 207 ASN A O 1
ATOM 1695 N N . ASN A 1 208 ? 16.135 -5.684 -22.172 1.00 85.44 208 ASN A N 1
ATOM 1696 C CA . ASN A 1 208 ? 15.046 -6.638 -21.945 1.00 85.44 208 ASN A CA 1
ATOM 1697 C C . ASN A 1 208 ? 14.272 -6.368 -20.645 1.00 85.44 208 ASN A C 1
ATOM 1699 O O . ASN A 1 208 ? 13.528 -7.225 -20.173 1.00 85.44 208 ASN A O 1
ATOM 1703 N N . VAL A 1 209 ? 14.416 -5.174 -20.061 1.00 88.75 209 VAL A N 1
ATOM 1704 C CA . VAL A 1 209 ? 13.667 -4.773 -18.863 1.00 88.75 209 VAL A CA 1
ATOM 1705 C C . VAL A 1 209 ? 12.199 -4.523 -19.215 1.00 88.75 209 VAL A C 1
ATOM 1707 O O . VAL A 1 209 ? 11.877 -3.650 -20.028 1.00 88.75 209 VAL A O 1
ATOM 1710 N N . ASN A 1 210 ? 11.278 -5.190 -18.519 1.00 90.50 210 ASN A N 1
ATOM 1711 C CA . ASN A 1 210 ? 9.848 -4.908 -18.648 1.00 90.50 210 ASN A CA 1
ATOM 1712 C C . ASN A 1 210 ? 9.421 -3.672 -17.824 1.00 90.50 210 ASN A C 1
ATOM 1714 O O . ASN A 1 210 ? 8.807 -3.777 -16.759 1.00 90.50 210 ASN A O 1
ATOM 1718 N N . TYR A 1 211 ? 9.738 -2.471 -18.319 1.00 91.81 211 TYR A N 1
ATOM 1719 C CA . TYR A 1 211 ? 9.421 -1.206 -17.636 1.00 91.81 211 TYR A CA 1
ATOM 1720 C C . TYR A 1 211 ? 7.925 -1.015 -17.362 1.00 91.81 211 TYR A C 1
ATOM 1722 O O . TYR A 1 211 ? 7.551 -0.493 -16.310 1.00 91.81 211 TYR A O 1
ATOM 1730 N N . ASP A 1 212 ? 7.064 -1.432 -18.291 1.00 91.88 212 ASP A N 1
ATOM 1731 C CA . ASP A 1 212 ? 5.616 -1.299 -18.148 1.00 91.88 212 ASP A CA 1
ATOM 1732 C C . ASP A 1 212 ? 5.065 -2.158 -17.009 1.00 91.88 212 ASP A C 1
ATOM 1734 O O . ASP A 1 212 ? 4.208 -1.689 -16.253 1.00 91.88 212 ASP A O 1
ATOM 1738 N N . TYR A 1 213 ? 5.581 -3.381 -16.854 1.00 91.06 213 TYR A N 1
ATOM 1739 C CA . TYR A 1 213 ? 5.269 -4.245 -15.721 1.00 91.06 213 TYR A CA 1
ATOM 1740 C C . TYR A 1 213 ? 5.706 -3.606 -14.402 1.00 91.06 213 TYR A C 1
ATOM 1742 O O . TYR A 1 213 ? 4.908 -3.527 -13.465 1.00 91.06 213 TYR A O 1
ATOM 1750 N N . ILE A 1 214 ? 6.948 -3.115 -14.327 1.00 91.19 214 ILE A N 1
ATOM 1751 C CA . ILE A 1 214 ? 7.490 -2.504 -13.105 1.00 91.19 214 ILE A CA 1
ATOM 1752 C C . ILE A 1 214 ? 6.668 -1.264 -12.727 1.00 91.19 214 ILE A C 1
ATOM 1754 O O . ILE A 1 214 ? 6.276 -1.110 -11.570 1.00 91.19 214 ILE A O 1
ATOM 1758 N N . ALA A 1 215 ? 6.339 -0.404 -13.693 1.00 92.75 215 ALA A N 1
ATOM 1759 C CA . ALA A 1 215 ? 5.550 0.798 -13.444 1.00 92.75 215 ALA A CA 1
ATOM 1760 C C . ALA A 1 215 ? 4.117 0.484 -12.987 1.00 92.75 215 ALA A C 1
ATOM 1762 O O . ALA A 1 215 ? 3.638 1.088 -12.023 1.00 92.75 215 ALA A O 1
ATOM 1763 N N . ASP A 1 216 ? 3.443 -0.478 -13.628 1.00 92.19 216 ASP A N 1
ATOM 1764 C CA . ASP A 1 216 ? 2.110 -0.919 -13.205 1.00 92.19 216 ASP A CA 1
ATOM 1765 C C . ASP A 1 216 ? 2.158 -1.540 -11.794 1.00 92.19 216 ASP A C 1
ATOM 1767 O O . ASP A 1 216 ? 1.286 -1.266 -10.968 1.00 92.19 216 ASP A O 1
ATOM 1771 N N . SER A 1 217 ? 3.196 -2.320 -11.481 1.00 89.88 217 SER A N 1
ATOM 1772 C CA . SER A 1 217 ? 3.366 -2.967 -10.171 1.00 89.88 217 SER A CA 1
ATOM 1773 C C . SER A 1 217 ? 3.658 -1.959 -9.055 1.00 89.88 217 SER A C 1
ATOM 1775 O O . SER A 1 217 ? 3.054 -2.021 -7.981 1.00 89.88 217 SER A O 1
ATOM 1777 N N . ILE A 1 218 ? 4.500 -0.955 -9.321 1.00 90.19 218 ILE A N 1
ATOM 1778 C CA . ILE A 1 218 ? 4.713 0.181 -8.414 1.00 90.19 218 ILE A CA 1
ATOM 1779 C C . ILE A 1 218 ? 3.405 0.942 -8.202 1.00 90.19 218 ILE A C 1
ATOM 1781 O O . ILE A 1 218 ? 3.052 1.234 -7.063 1.00 90.19 218 ILE A O 1
ATOM 1785 N N . GLY A 1 219 ? 2.640 1.213 -9.262 1.00 91.81 219 GLY A N 1
ATOM 1786 C CA . GLY A 1 219 ? 1.343 1.878 -9.143 1.00 91.81 219 GLY A CA 1
ATOM 1787 C C . GLY A 1 219 ? 0.344 1.105 -8.268 1.00 91.81 219 GLY A C 1
ATOM 1788 O O . GLY A 1 219 ? -0.348 1.712 -7.446 1.00 91.81 219 GLY A O 1
ATOM 1789 N N . LYS A 1 220 ? 0.307 -0.232 -8.372 1.00 89.06 220 LYS A N 1
ATOM 1790 C CA . LYS A 1 220 ? -0.489 -1.093 -7.475 1.00 89.06 220 LYS A CA 1
ATOM 1791 C C . LYS A 1 220 ? -0.037 -0.990 -6.023 1.00 89.06 220 LYS A C 1
ATOM 1793 O O . LYS A 1 220 ? -0.874 -0.864 -5.129 1.00 89.06 220 LYS A O 1
ATOM 1798 N N . MET A 1 221 ? 1.272 -1.021 -5.786 1.00 87.50 221 MET A N 1
ATOM 1799 C CA . MET A 1 221 ? 1.837 -0.843 -4.449 1.00 87.50 221 MET A CA 1
ATOM 1800 C C . MET A 1 221 ? 1.488 0.516 -3.861 1.00 87.50 221 MET A C 1
ATOM 1802 O O . MET A 1 221 ? 1.064 0.568 -2.713 1.00 87.50 221 MET A O 1
ATOM 1806 N N . ILE A 1 222 ? 1.611 1.597 -4.637 1.00 90.12 222 ILE A N 1
ATOM 1807 C CA . ILE A 1 222 ? 1.227 2.947 -4.209 1.00 90.12 222 ILE A CA 1
ATOM 1808 C C . ILE A 1 222 ? -0.230 2.940 -3.758 1.00 90.12 222 ILE A C 1
ATOM 1810 O O . ILE A 1 222 ? -0.523 3.372 -2.646 1.00 90.12 222 ILE A O 1
ATOM 1814 N N . PHE A 1 223 ? -1.133 2.398 -4.581 1.00 89.19 223 PHE A N 1
ATOM 1815 C CA . PHE A 1 223 ? -2.548 2.299 -4.232 1.00 89.19 223 PHE A CA 1
ATOM 1816 C C . PHE A 1 223 ? -2.763 1.555 -2.907 1.00 89.19 223 PHE A C 1
ATOM 1818 O O . PHE A 1 223 ? -3.426 2.074 -2.008 1.00 89.19 223 PHE A O 1
ATOM 1825 N N . SER A 1 224 ? -2.172 0.368 -2.755 1.00 85.44 224 SER A N 1
ATOM 1826 C CA . SER A 1 224 ? -2.333 -0.474 -1.564 1.00 85.44 224 SER A CA 1
ATOM 1827 C C . SER A 1 224 ? -1.713 0.148 -0.306 1.00 85.44 224 SER A C 1
ATOM 1829 O O . SER A 1 224 ? -2.353 0.217 0.745 1.00 85.44 224 SER A O 1
ATOM 1831 N N . ALA A 1 225 ? -0.478 0.641 -0.402 1.00 87.44 225 ALA A N 1
ATOM 1832 C CA . ALA A 1 225 ? 0.283 1.167 0.727 1.00 87.44 225 ALA A CA 1
ATOM 1833 C C . ALA A 1 225 ? -0.246 2.528 1.189 1.00 87.44 225 ALA A C 1
ATOM 1835 O O . ALA A 1 225 ? -0.418 2.740 2.390 1.00 87.44 225 ALA A O 1
ATOM 1836 N N . MET A 1 226 ? -0.566 3.431 0.253 1.00 90.06 226 MET A N 1
ATOM 1837 C CA . MET A 1 226 ? -1.129 4.736 0.597 1.00 90.06 226 MET A CA 1
ATOM 1838 C C . MET A 1 226 ? -2.534 4.587 1.175 1.00 90.06 226 MET A C 1
ATOM 1840 O O . MET A 1 226 ? -2.823 5.200 2.195 1.00 90.06 226 MET A O 1
ATOM 1844 N N . SER A 1 227 ? -3.408 3.767 0.575 1.00 86.56 227 SER A N 1
ATOM 1845 C CA . SER A 1 227 ? -4.794 3.625 1.053 1.00 86.56 227 SER A CA 1
ATOM 1846 C C . SER A 1 227 ? -4.883 3.043 2.467 1.00 86.56 227 SER A C 1
ATOM 1848 O O . SER A 1 227 ? -5.611 3.588 3.303 1.00 86.56 227 SER A O 1
ATOM 1850 N N . SER A 1 228 ? -4.127 1.980 2.751 1.00 86.31 228 SER A N 1
ATOM 1851 C CA . SER A 1 228 ? -4.134 1.311 4.055 1.00 86.31 228 SER A CA 1
ATOM 1852 C C . SER A 1 228 ? -3.450 2.154 5.137 1.00 86.31 228 SER A C 1
ATOM 1854 O O . SER A 1 228 ? -4.068 2.414 6.171 1.00 86.31 228 SER A O 1
ATOM 1856 N N . THR A 1 229 ? -2.243 2.674 4.877 1.00 90.50 229 THR A N 1
ATOM 1857 C CA . THR A 1 229 ? -1.496 3.515 5.831 1.00 90.50 229 THR A CA 1
ATOM 1858 C C . THR A 1 229 ? -2.219 4.829 6.115 1.00 90.50 229 THR A C 1
ATOM 1860 O O . THR A 1 229 ? -2.393 5.188 7.276 1.00 90.50 229 THR A O 1
ATOM 1863 N N . PHE A 1 230 ? -2.714 5.534 5.088 1.00 91.19 230 PHE A N 1
ATOM 1864 C CA . PHE A 1 230 ? -3.471 6.775 5.288 1.00 91.19 230 PHE A CA 1
ATOM 1865 C C . PHE A 1 230 ? -4.716 6.539 6.137 1.00 91.19 230 PHE A C 1
ATOM 1867 O O . PHE A 1 230 ? -4.960 7.267 7.101 1.00 91.19 230 PHE A O 1
ATOM 1874 N N . SER A 1 231 ? -5.503 5.514 5.797 1.00 89.06 231 SER A N 1
ATOM 1875 C CA . SER A 1 231 ? -6.720 5.200 6.542 1.00 89.06 231 SER A CA 1
ATOM 1876 C C . SER A 1 231 ? -6.385 4.862 7.990 1.00 89.06 231 SER A C 1
ATOM 1878 O O . SER A 1 231 ? -6.967 5.468 8.892 1.00 89.06 231 SER A O 1
ATOM 1880 N N . GLY A 1 232 ? -5.412 3.970 8.201 1.00 92.06 232 GLY A N 1
ATOM 1881 C CA . GLY A 1 232 ? -4.948 3.535 9.515 1.00 92.06 232 GLY A CA 1
ATOM 1882 C C . GLY A 1 232 ? -4.488 4.692 10.390 1.00 92.06 232 GLY A C 1
ATOM 1883 O O . GLY A 1 232 ? -5.068 4.930 11.450 1.00 92.06 232 GLY A O 1
ATOM 1884 N N . THR A 1 233 ? -3.519 5.472 9.912 1.00 93.12 233 THR A N 1
ATOM 1885 C CA . THR A 1 233 ? -2.972 6.609 10.660 1.00 93.12 233 THR A CA 1
ATOM 1886 C C . THR A 1 233 ? -4.041 7.653 10.946 1.00 93.12 233 THR A C 1
ATOM 1888 O O . THR A 1 233 ? -4.137 8.143 12.069 1.00 93.12 233 THR A O 1
ATOM 1891 N N . ARG A 1 234 ? -4.915 7.954 9.974 1.00 92.69 234 ARG A N 1
ATOM 1892 C CA . ARG A 1 234 ? -6.039 8.869 10.195 1.00 92.69 234 ARG A CA 1
ATOM 1893 C C . ARG A 1 234 ? -6.912 8.363 11.336 1.00 92.69 234 ARG A C 1
ATOM 1895 O O . ARG A 1 234 ? -7.253 9.131 12.224 1.00 92.69 234 ARG A O 1
ATOM 1902 N N . ARG A 1 235 ? -7.280 7.083 11.348 1.00 92.38 235 ARG A N 1
ATOM 1903 C CA . ARG A 1 235 ? -8.136 6.544 12.407 1.00 92.38 235 ARG A CA 1
ATOM 1904 C C . ARG A 1 235 ? -7.473 6.626 13.779 1.00 92.38 235 ARG A C 1
ATOM 1906 O O . ARG A 1 235 ? -8.101 7.144 14.695 1.00 92.38 235 ARG A O 1
ATOM 1913 N N . VAL A 1 236 ? -6.215 6.199 13.879 1.00 93.88 236 VAL A N 1
ATOM 1914 C CA . VAL A 1 236 ? -5.421 6.256 15.117 1.00 93.88 236 VAL A CA 1
ATOM 1915 C C . VAL A 1 236 ? -5.341 7.687 15.651 1.00 93.88 236 VAL A C 1
ATOM 1917 O O . VAL A 1 236 ? -5.617 7.921 16.824 1.00 93.88 236 VAL A O 1
ATOM 1920 N N . LEU A 1 237 ? -5.032 8.668 14.797 1.00 93.38 237 LEU A N 1
ATOM 1921 C CA . LEU A 1 237 ? -4.921 10.069 15.212 1.00 93.38 237 LEU A CA 1
ATOM 1922 C C . LEU A 1 237 ? -6.264 10.654 15.665 1.00 93.38 237 LEU A C 1
ATOM 1924 O O . LEU A 1 237 ? -6.321 11.347 16.678 1.00 93.38 237 LEU A O 1
ATOM 1928 N N . TYR A 1 238 ? -7.356 10.367 14.954 1.00 92.44 238 TYR A N 1
ATOM 1929 C CA . TYR A 1 238 ? -8.684 10.837 15.360 1.00 92.44 238 TYR A CA 1
ATOM 1930 C C . TYR A 1 238 ? -9.148 10.183 16.670 1.00 92.44 238 TYR A C 1
ATOM 1932 O O . TYR A 1 238 ? -9.713 10.873 17.521 1.00 92.44 238 TYR A O 1
ATOM 1940 N N . ASP A 1 239 ? -8.889 8.887 16.866 1.00 93.00 239 ASP A N 1
ATOM 1941 C CA . ASP A 1 239 ? -9.181 8.204 18.130 1.00 93.00 239 ASP A CA 1
ATOM 1942 C C . ASP A 1 239 ? -8.318 8.765 19.274 1.00 93.00 239 ASP A C 1
ATOM 1944 O O . ASP A 1 239 ? -8.826 8.952 20.384 1.00 93.00 239 ASP A O 1
ATOM 1948 N N . LEU A 1 240 ? -7.062 9.139 18.998 1.00 93.38 240 LEU A N 1
ATOM 1949 C CA . LEU A 1 240 ? -6.174 9.780 19.970 1.00 93.38 240 LEU A CA 1
ATOM 1950 C C . LEU A 1 240 ? -6.689 11.162 20.370 1.00 93.38 240 LEU A C 1
ATOM 1952 O O . LEU A 1 240 ? -6.746 11.466 21.557 1.00 93.38 240 LEU A O 1
ATOM 1956 N N . VAL A 1 241 ? -7.118 11.984 19.409 1.00 91.38 241 VAL A N 1
ATOM 1957 C CA . VAL A 1 241 ? -7.722 13.298 19.685 1.00 91.38 241 VAL A CA 1
ATOM 1958 C C . VAL A 1 241 ? -8.994 13.137 20.515 1.00 91.38 241 VAL A C 1
ATOM 1960 O O . VAL A 1 241 ? -9.158 13.809 21.532 1.00 91.38 241 VAL A O 1
ATOM 1963 N N . LYS A 1 242 ? -9.871 12.203 20.128 1.00 92.50 242 LYS A N 1
ATOM 1964 C CA . LYS A 1 242 ? -11.143 11.949 20.815 1.00 92.50 242 LYS A CA 1
ATOM 1965 C C . LYS A 1 242 ? -10.953 11.461 22.252 1.00 92.50 242 LYS A C 1
ATOM 1967 O O . LYS A 1 242 ? -11.770 11.773 23.113 1.00 92.50 242 LYS A O 1
ATOM 1972 N N . ARG A 1 243 ? -9.910 10.671 22.516 1.00 90.94 243 ARG A N 1
ATOM 1973 C CA . ARG A 1 243 ? -9.669 10.009 23.809 1.00 90.94 243 ARG A CA 1
ATOM 1974 C C . ARG A 1 243 ? -8.420 10.534 24.516 1.00 90.94 243 ARG A C 1
ATOM 1976 O O . ARG A 1 243 ? -7.896 9.870 25.410 1.00 90.94 243 ARG A O 1
ATOM 1983 N N . LYS A 1 244 ? -7.956 11.729 24.134 1.00 88.44 244 LYS A N 1
ATOM 1984 C CA . LYS A 1 244 ? -6.682 12.318 24.571 1.00 88.44 244 LYS A CA 1
ATOM 1985 C C . LYS A 1 244 ? -6.516 12.280 26.088 1.00 88.44 244 LYS A C 1
ATOM 1987 O O . LYS A 1 244 ? -5.456 11.911 26.572 1.00 88.44 244 LYS A O 1
ATOM 1992 N N . GLN A 1 245 ? -7.572 12.608 26.830 1.00 86.75 245 GLN A N 1
ATOM 1993 C CA . GLN A 1 245 ? -7.544 12.659 28.294 1.00 86.75 245 GLN A CA 1
ATOM 1994 C C . GLN A 1 245 ? -7.210 11.313 28.955 1.00 86.75 245 GLN A C 1
ATOM 1996 O O . GLN A 1 245 ? -6.645 11.310 30.041 1.00 86.75 245 GLN A O 1
ATOM 2001 N N . HIS A 1 246 ? -7.523 10.188 28.306 1.00 87.75 246 HIS A N 1
ATOM 2002 C CA . HIS A 1 246 ? -7.327 8.856 28.877 1.00 87.75 246 HIS A CA 1
ATOM 2003 C C . HIS A 1 246 ? -5.985 8.232 28.492 1.00 87.75 246 HIS A C 1
ATOM 2005 O O . HIS A 1 246 ? -5.353 7.602 29.327 1.00 87.75 246 HIS A O 1
ATOM 2011 N N . PHE A 1 247 ? -5.539 8.406 27.244 1.00 90.50 247 PHE A N 1
ATOM 2012 C CA . PHE A 1 247 ? -4.392 7.649 26.721 1.00 90.50 247 PHE A CA 1
ATOM 2013 C C . PHE A 1 247 ? -3.132 8.488 26.507 1.00 90.50 247 PHE A C 1
ATOM 2015 O O . PHE A 1 247 ? -2.040 7.931 26.461 1.00 90.50 247 PHE A O 1
ATOM 2022 N N . TRP A 1 248 ? -3.244 9.818 26.390 1.00 91.69 248 TRP A N 1
ATOM 2023 C CA . TRP A 1 248 ? -2.108 10.660 25.997 1.00 91.69 248 TRP A CA 1
ATOM 2024 C C . TRP A 1 248 ? -0.916 10.531 26.945 1.00 91.69 248 TRP A C 1
ATOM 2026 O O . TRP A 1 248 ? 0.200 10.325 26.483 1.00 91.69 248 TRP A O 1
ATOM 2036 N N . GLN A 1 249 ? -1.149 10.621 28.258 1.00 94.06 249 GLN A N 1
ATOM 2037 C CA . GLN A 1 249 ? -0.068 10.572 29.247 1.00 94.06 249 GLN A CA 1
ATOM 2038 C C . GLN A 1 249 ? 0.642 9.219 29.246 1.00 94.06 249 GLN A C 1
ATOM 2040 O O . GLN A 1 249 ? 1.866 9.165 29.299 1.00 94.06 249 GLN A O 1
ATOM 2045 N N . GLU A 1 250 ? -0.112 8.126 29.133 1.00 94.62 250 GLU A N 1
ATOM 2046 C CA . GLU A 1 250 ? 0.461 6.784 29.123 1.00 94.62 250 GLU A CA 1
ATOM 2047 C C . GLU A 1 250 ? 1.291 6.502 27.871 1.00 94.62 250 GLU A C 1
ATOM 2049 O O . GLU A 1 250 ? 2.395 5.972 27.984 1.00 94.62 250 GLU A O 1
ATOM 2054 N N . LEU A 1 251 ? 0.770 6.875 26.698 1.00 96.00 251 LEU A N 1
ATOM 2055 C CA . LEU A 1 251 ? 1.468 6.719 25.421 1.00 96.00 251 LEU A CA 1
ATOM 2056 C C . LEU A 1 251 ? 2.716 7.604 25.364 1.00 96.00 251 LEU A C 1
ATOM 2058 O O . LEU A 1 251 ? 3.771 7.172 24.908 1.00 96.00 251 LEU A O 1
ATOM 2062 N N . TYR A 1 252 ? 2.608 8.836 25.862 1.00 94.25 252 TYR A N 1
ATOM 2063 C CA . TYR A 1 252 ? 3.729 9.765 25.916 1.00 94.25 252 TYR A CA 1
ATOM 2064 C C . TYR A 1 252 ? 4.826 9.272 26.865 1.00 94.25 252 TYR A C 1
ATOM 2066 O O . TYR A 1 252 ? 5.997 9.272 26.493 1.00 94.25 252 TYR A O 1
ATOM 2074 N N . HIS A 1 253 ? 4.460 8.789 28.056 1.00 95.56 253 HIS A N 1
ATOM 2075 C CA . HIS A 1 253 ? 5.412 8.223 29.010 1.00 95.56 253 HIS A CA 1
ATOM 2076 C C . HIS A 1 253 ? 6.121 6.983 28.445 1.00 95.56 253 HIS A C 1
ATOM 2078 O O . HIS A 1 253 ? 7.339 6.879 28.551 1.00 95.56 253 HIS A O 1
ATOM 2084 N N . GLU A 1 254 ? 5.391 6.058 27.809 1.00 95.69 254 GLU A N 1
ATOM 2085 C CA . GLU A 1 254 ? 6.000 4.900 27.138 1.00 95.69 254 GLU A CA 1
ATOM 2086 C C . GLU A 1 254 ? 7.016 5.338 26.072 1.00 95.69 254 GLU A C 1
ATOM 2088 O O . GLU A 1 254 ? 8.159 4.879 26.083 1.00 95.69 254 GLU A O 1
ATOM 2093 N N . ALA A 1 255 ? 6.642 6.285 25.206 1.00 92.44 255 ALA A N 1
ATOM 2094 C CA . ALA A 1 255 ? 7.540 6.814 24.184 1.00 92.44 255 ALA A CA 1
ATOM 2095 C C . ALA A 1 255 ? 8.794 7.476 24.789 1.00 92.44 255 ALA A C 1
ATOM 2097 O O . ALA A 1 255 ? 9.895 7.301 24.265 1.00 92.44 255 ALA A O 1
ATOM 2098 N N . GLN A 1 256 ? 8.657 8.207 25.902 1.00 92.19 256 GLN A N 1
ATOM 2099 C CA . GLN A 1 256 ? 9.789 8.817 26.604 1.00 92.19 256 GLN A CA 1
ATOM 2100 C C . GLN A 1 256 ? 10.740 7.777 27.204 1.00 92.19 256 GLN A C 1
ATOM 2102 O O . GLN A 1 256 ? 11.954 7.932 27.070 1.00 92.19 256 GLN A O 1
ATOM 2107 N N . GLU A 1 257 ? 10.220 6.728 27.841 1.00 92.81 257 GLU A N 1
ATOM 2108 C CA . GLU A 1 257 ? 11.046 5.669 28.431 1.00 92.81 257 GLU A CA 1
ATOM 2109 C C . GLU A 1 257 ? 11.824 4.895 27.367 1.00 92.81 257 GLU A C 1
ATOM 2111 O O . GLU A 1 257 ? 13.033 4.700 27.508 1.00 92.81 257 GLU A O 1
ATOM 2116 N N . ILE A 1 258 ? 11.178 4.543 26.252 1.00 91.69 258 ILE A N 1
ATOM 2117 C CA . ILE A 1 258 ? 11.877 3.918 25.125 1.00 91.69 258 ILE A CA 1
ATOM 2118 C C . ILE A 1 258 ? 12.932 4.868 24.549 1.00 91.69 258 ILE A C 1
ATOM 2120 O O . ILE A 1 258 ? 14.070 4.458 24.327 1.00 91.69 258 ILE A O 1
ATOM 2124 N N . ASN A 1 259 ? 12.615 6.154 24.377 1.00 88.06 259 ASN A N 1
ATOM 2125 C CA . ASN A 1 259 ? 13.577 7.127 23.857 1.00 88.06 259 ASN A CA 1
ATOM 2126 C C . ASN A 1 259 ? 14.807 7.300 24.773 1.00 88.06 259 ASN A C 1
ATOM 2128 O O . ASN A 1 259 ? 15.930 7.430 24.281 1.00 88.06 259 ASN A O 1
ATOM 2132 N N . LYS A 1 260 ? 14.630 7.249 26.103 1.00 88.44 260 LYS A N 1
ATOM 2133 C CA . LYS A 1 260 ? 15.745 7.257 27.069 1.00 88.44 260 LYS A CA 1
ATOM 2134 C C . LYS A 1 260 ? 16.642 6.033 26.897 1.00 88.44 260 LYS A C 1
ATOM 2136 O O . LYS A 1 260 ? 17.856 6.188 26.842 1.00 88.44 260 LYS A O 1
ATOM 2141 N N . GLN A 1 261 ? 16.059 4.842 26.748 1.00 85.75 261 GLN A N 1
ATOM 2142 C CA . GLN A 1 261 ? 16.814 3.603 26.503 1.00 85.75 261 GLN A CA 1
ATOM 2143 C C . GLN A 1 261 ? 17.604 3.652 25.188 1.00 85.75 261 GLN A C 1
ATOM 2145 O O . GLN A 1 261 ? 18.661 3.035 25.074 1.00 85.75 261 GLN A O 1
ATOM 2150 N N . CYS A 1 262 ? 17.117 4.414 24.207 1.00 80.19 262 CYS A N 1
ATOM 2151 C CA . CYS A 1 262 ? 17.779 4.593 22.921 1.00 80.19 262 CYS A CA 1
ATOM 2152 C C . CYS A 1 262 ? 18.947 5.593 22.961 1.00 80.19 262 CYS A C 1
ATOM 2154 O O . CYS A 1 262 ? 19.649 5.707 21.964 1.00 80.19 262 CYS A O 1
ATOM 2156 N N . ASN A 1 263 ? 19.185 6.331 24.057 1.00 66.25 263 ASN A N 1
ATOM 2157 C CA . ASN A 1 263 ? 20.233 7.364 24.152 1.00 66.25 263 ASN A CA 1
ATOM 2158 C C . ASN A 1 263 ? 20.219 8.391 22.994 1.00 66.25 263 ASN A C 1
ATOM 2160 O O . ASN A 1 263 ? 21.272 8.848 22.556 1.00 66.25 263 ASN A O 1
ATOM 2164 N N . ARG A 1 264 ? 19.030 8.770 22.493 1.00 62.94 264 ARG A N 1
ATOM 2165 C CA . ARG A 1 264 ? 18.831 9.603 21.279 1.00 62.94 264 ARG A CA 1
ATOM 2166 C C . ARG A 1 264 ? 19.328 8.983 19.961 1.00 62.94 264 ARG A C 1
ATOM 2168 O O . ARG A 1 264 ? 19.381 9.684 18.952 1.00 62.94 264 ARG A O 1
ATOM 2175 N N . ASN A 1 265 ? 19.659 7.695 19.943 1.00 64.06 265 ASN A N 1
ATOM 2176 C CA . ASN A 1 265 ? 19.853 6.956 18.701 1.00 64.06 265 ASN A CA 1
ATOM 2177 C C . ASN A 1 265 ? 18.503 6.688 18.020 1.00 64.06 265 ASN A C 1
ATOM 2179 O O . ASN A 1 265 ? 17.436 6.800 18.626 1.00 64.06 265 ASN A O 1
ATOM 2183 N N . GLU A 1 266 ? 18.564 6.323 16.744 1.00 78.31 266 GLU A N 1
ATOM 2184 C CA . GLU A 1 266 ? 17.396 5.958 15.941 1.00 78.31 266 GLU A CA 1
ATOM 2185 C C . GLU A 1 266 ? 16.642 4.767 16.554 1.00 78.31 266 GLU A C 1
ATOM 2187 O O . GLU A 1 266 ? 17.242 3.836 17.098 1.00 78.31 266 GLU A O 1
ATOM 2192 N N . LEU A 1 267 ? 15.310 4.790 16.466 1.00 85.12 267 LEU A N 1
ATOM 2193 C CA . LEU A 1 267 ? 14.466 3.718 16.987 1.00 85.12 267 LEU A CA 1
ATOM 2194 C C . LEU A 1 267 ? 14.646 2.469 16.105 1.00 85.12 267 LEU A C 1
ATOM 2196 O O . LEU A 1 267 ? 14.395 2.507 14.902 1.00 85.12 267 LEU A O 1
ATOM 2200 N N . THR A 1 268 ? 15.054 1.342 16.684 1.00 86.75 268 THR A N 1
ATOM 2201 C CA . THR A 1 268 ? 15.095 0.054 15.977 1.00 86.75 268 THR A CA 1
ATOM 2202 C C . THR A 1 268 ? 13.719 -0.612 15.980 1.00 86.75 268 THR A C 1
ATOM 2204 O O . THR A 1 268 ? 12.809 -0.169 16.684 1.00 86.75 268 THR A O 1
ATOM 2207 N N . ILE A 1 269 ? 13.561 -1.700 15.217 1.00 85.31 269 ILE A N 1
ATOM 2208 C CA . ILE A 1 269 ? 12.337 -2.511 15.269 1.00 85.31 269 ILE A CA 1
ATOM 2209 C C . ILE A 1 269 ? 12.095 -3.068 16.680 1.00 85.31 269 ILE A C 1
ATOM 2211 O O . ILE A 1 269 ? 11.001 -2.914 17.206 1.00 85.31 269 ILE A O 1
ATOM 2215 N N . ASP A 1 270 ? 13.146 -3.540 17.357 1.00 87.75 270 ASP A N 1
ATOM 2216 C CA . ASP A 1 270 ? 13.057 -4.042 18.734 1.00 87.75 270 ASP A CA 1
ATOM 2217 C C . ASP A 1 270 ? 12.597 -2.966 19.729 1.00 87.75 270 ASP A C 1
ATOM 2219 O O . ASP A 1 270 ? 11.982 -3.266 20.750 1.00 87.75 270 ASP A O 1
ATOM 2223 N N . ASN A 1 271 ? 12.913 -1.696 19.462 1.00 89.31 271 ASN A N 1
ATOM 2224 C CA . ASN A 1 271 ? 12.451 -0.585 20.290 1.00 89.31 271 ASN A CA 1
ATOM 2225 C C . ASN A 1 271 ? 10.966 -0.292 20.048 1.00 89.31 271 ASN A C 1
ATOM 2227 O O . ASN A 1 271 ? 10.252 0.016 20.999 1.00 89.31 271 ASN A O 1
ATOM 2231 N N . ILE A 1 272 ? 10.504 -0.409 18.799 1.00 88.50 272 ILE A N 1
ATOM 2232 C CA . ILE A 1 272 ? 9.085 -0.277 18.439 1.00 88.50 272 ILE A CA 1
ATOM 2233 C C . ILE A 1 272 ? 8.275 -1.422 19.062 1.00 88.50 272 ILE A C 1
ATOM 2235 O O . ILE A 1 272 ? 7.231 -1.164 19.654 1.00 88.50 272 ILE A O 1
ATOM 2239 N N . ASP A 1 273 ? 8.786 -2.654 19.026 1.00 90.38 273 ASP A N 1
ATOM 2240 C CA . ASP A 1 273 ? 8.117 -3.838 19.587 1.00 90.38 273 ASP A CA 1
ATOM 2241 C C . ASP A 1 273 ? 7.919 -3.754 21.111 1.00 90.38 273 ASP A C 1
ATOM 2243 O O . ASP A 1 273 ? 7.001 -4.358 21.667 1.00 90.38 273 ASP A O 1
ATOM 2247 N N . LYS A 1 274 ? 8.744 -2.961 21.805 1.00 94.12 274 LYS A N 1
ATOM 2248 C CA . LYS A 1 274 ? 8.594 -2.685 23.242 1.00 94.12 274 LYS A CA 1
ATOM 2249 C C . LYS A 1 274 ? 7.502 -1.658 23.561 1.00 94.12 274 LYS A C 1
ATOM 2251 O O . LYS A 1 274 ? 7.150 -1.520 24.732 1.00 94.12 274 LYS A O 1
ATOM 2256 N N . MET A 1 275 ? 6.958 -0.942 22.573 1.00 94.81 275 MET A N 1
ATOM 2257 C CA . MET A 1 275 ? 5.877 0.035 22.764 1.00 94.81 275 MET A CA 1
ATOM 2258 C C . MET A 1 275 ? 4.505 -0.658 22.830 1.00 94.81 275 MET A C 1
ATOM 2260 O O . MET A 1 275 ? 3.646 -0.487 21.963 1.00 94.81 275 MET A O 1
ATOM 2264 N N . ILE A 1 276 ? 4.304 -1.486 23.858 1.00 96.12 276 ILE A N 1
ATOM 2265 C CA . ILE A 1 276 ? 3.129 -2.357 24.021 1.00 96.12 276 ILE A CA 1
ATOM 2266 C C . ILE A 1 276 ? 1.827 -1.547 24.118 1.00 96.12 276 ILE A C 1
ATOM 2268 O O . ILE A 1 276 ? 0.787 -1.975 23.602 1.00 96.12 276 ILE A O 1
ATOM 2272 N N . LYS A 1 277 ? 1.849 -0.379 24.771 1.00 95.81 277 LYS A N 1
ATOM 2273 C CA . LYS A 1 277 ? 0.664 0.479 24.903 1.00 95.81 277 LYS A CA 1
ATOM 2274 C C . LYS A 1 277 ? 0.317 1.136 23.575 1.00 95.81 277 LYS A C 1
ATOM 2276 O O . LYS A 1 277 ? -0.859 1.142 23.207 1.00 95.81 277 LYS A O 1
ATOM 2281 N N . LEU A 1 278 ? 1.311 1.645 22.844 1.00 95.69 278 LEU A N 1
ATOM 2282 C CA . LEU A 1 278 ? 1.112 2.173 21.496 1.00 95.69 278 LEU A CA 1
ATOM 2283 C C . LEU A 1 278 ? 0.558 1.100 20.555 1.00 95.69 278 LEU A C 1
ATOM 2285 O O . LEU A 1 278 ? -0.440 1.353 19.882 1.00 95.69 278 LEU A O 1
ATOM 2289 N N . ASP A 1 279 ? 1.143 -0.097 20.548 1.00 95.38 279 ASP A N 1
ATOM 2290 C CA . ASP A 1 279 ? 0.674 -1.224 19.735 1.00 95.38 279 ASP A CA 1
ATOM 2291 C C . ASP A 1 279 ? -0.777 -1.604 20.079 1.00 95.38 279 ASP A C 1
ATOM 2293 O O . ASP A 1 279 ? -1.629 -1.706 19.193 1.00 95.38 279 ASP A O 1
ATOM 2297 N N . SER A 1 280 ? -1.106 -1.706 21.370 1.00 95.12 280 SER A N 1
ATOM 2298 C CA . SER A 1 280 ? -2.474 -1.981 21.833 1.00 95.12 280 SER A CA 1
ATOM 2299 C C . SER A 1 280 ? -3.463 -0.897 21.393 1.00 95.12 280 SER A C 1
ATOM 2301 O O . SER A 1 280 ? -4.564 -1.201 20.927 1.00 95.12 280 SER A O 1
ATOM 2303 N N . PHE A 1 281 ? -3.069 0.375 21.495 1.00 94.94 281 PHE A N 1
ATOM 2304 C CA . PHE A 1 281 ? -3.888 1.509 21.074 1.00 94.94 281 PHE A CA 1
ATOM 2305 C C . PHE A 1 281 ? -4.127 1.518 19.559 1.00 94.94 281 PHE A C 1
ATOM 2307 O O . PHE A 1 281 ? -5.256 1.737 19.105 1.00 94.94 281 PHE A O 1
ATOM 2314 N N . VAL A 1 282 ? -3.085 1.248 18.767 1.00 94.44 282 VAL A N 1
ATOM 2315 C CA . VAL A 1 282 ? -3.183 1.131 17.308 1.00 94.44 282 VAL A CA 1
ATOM 2316 C C . VAL A 1 282 ? -4.100 -0.033 16.939 1.00 94.44 282 VAL A C 1
ATOM 2318 O O . VAL A 1 282 ? -5.037 0.170 16.168 1.00 94.44 282 VAL A O 1
ATOM 2321 N N . LYS A 1 283 ? -3.918 -1.219 17.531 1.00 93.75 283 LYS A N 1
ATOM 2322 C CA . LYS A 1 283 ? -4.778 -2.391 17.296 1.00 93.75 283 LYS A CA 1
ATOM 2323 C C . LYS A 1 283 ? -6.251 -2.098 17.582 1.00 93.75 283 LYS A C 1
ATOM 2325 O O . LYS A 1 283 ? -7.097 -2.400 16.741 1.00 93.75 283 LYS A O 1
ATOM 2330 N N . GLU A 1 284 ? -6.566 -1.460 18.710 1.00 92.25 284 GLU A N 1
ATOM 2331 C CA . GLU A 1 284 ? -7.955 -1.116 19.043 1.00 92.25 284 GLU A CA 1
ATOM 2332 C C . GLU A 1 284 ? -8.533 -0.046 18.105 1.00 92.25 284 GLU A C 1
ATOM 2334 O O . GLU A 1 284 ? -9.689 -0.141 17.689 1.00 92.25 284 GLU A O 1
ATOM 2339 N N . SER A 1 285 ? -7.726 0.937 17.696 1.00 92.25 285 SER A N 1
ATOM 2340 C CA . SER A 1 285 ? -8.143 1.950 16.715 1.00 92.25 285 SER A CA 1
ATOM 2341 C C . SER A 1 285 ? -8.433 1.323 15.343 1.00 92.25 285 SER A C 1
ATOM 2343 O O . SER A 1 285 ? -9.403 1.680 14.669 1.00 92.25 285 SER A O 1
ATOM 2345 N N . LEU A 1 286 ? -7.612 0.353 14.926 1.00 91.12 286 LEU A N 1
ATOM 2346 C CA . LEU A 1 286 ? -7.737 -0.341 13.643 1.00 91.12 286 LEU A CA 1
ATOM 2347 C C . LEU A 1 286 ? -8.823 -1.420 13.630 1.00 91.12 286 LEU A C 1
ATOM 2349 O O . LEU A 1 286 ? -9.298 -1.766 12.546 1.00 91.12 286 LEU A O 1
ATOM 2353 N N . ARG A 1 287 ? -9.279 -1.899 14.796 1.00 87.81 287 ARG A N 1
ATOM 2354 C CA . ARG A 1 287 ? -10.319 -2.936 14.928 1.00 87.81 287 ARG A CA 1
ATOM 2355 C C . ARG A 1 287 ? -11.580 -2.651 14.106 1.00 87.81 287 ARG A C 1
ATOM 2357 O O . ARG A 1 287 ? -12.268 -3.577 13.689 1.00 87.81 287 ARG A O 1
ATOM 2364 N N . PHE A 1 288 ? -11.881 -1.376 13.860 1.00 75.00 288 PHE A N 1
ATOM 2365 C CA . PHE A 1 288 ? -13.078 -0.933 13.143 1.00 75.00 288 PHE A CA 1
ATOM 2366 C C . PHE A 1 288 ? -12.838 -0.446 11.711 1.00 75.00 288 PHE A C 1
ATOM 2368 O O . PHE A 1 288 ? -13.787 -0.005 11.067 1.00 75.00 288 PHE A O 1
ATOM 2375 N N . ILE A 1 289 ? -11.596 -0.445 11.221 1.00 72.00 289 ILE A N 1
ATOM 2376 C CA . ILE A 1 289 ? -11.273 0.245 9.968 1.00 72.00 289 ILE A CA 1
ATOM 2377 C C . ILE A 1 289 ? -11.699 -0.537 8.728 1.00 72.00 289 ILE A C 1
ATOM 2379 O O . ILE A 1 289 ? -12.187 0.057 7.773 1.00 72.00 289 ILE A O 1
ATOM 2383 N N . ASN A 1 290 ? -11.564 -1.860 8.789 1.00 66.88 290 ASN A N 1
ATOM 2384 C CA . ASN A 1 290 ? -11.918 -2.794 7.732 1.00 66.88 290 ASN A CA 1
ATOM 2385 C C . ASN A 1 290 ? -12.756 -3.903 8.372 1.00 66.88 290 ASN A C 1
ATOM 2387 O O . ASN A 1 290 ? -12.206 -4.949 8.726 1.00 66.88 290 ASN A O 1
ATOM 2391 N N . PRO A 1 291 ? -14.063 -3.678 8.613 1.00 68.12 291 PRO A N 1
ATOM 2392 C CA . PRO A 1 291 ? -14.917 -4.771 9.045 1.00 68.12 291 PRO A CA 1
ATOM 2393 C C . PRO A 1 291 ? -14.792 -5.902 8.025 1.00 68.12 291 PRO A C 1
ATOM 2395 O O . PRO A 1 291 ? -14.690 -5.642 6.829 1.00 68.12 291 PRO A O 1
ATOM 2398 N N . ILE A 1 292 ? -14.813 -7.148 8.493 1.00 68.31 292 ILE A N 1
ATOM 2399 C CA . ILE A 1 292 ? -14.719 -8.336 7.630 1.00 68.31 292 ILE A CA 1
ATOM 2400 C C . ILE A 1 292 ? -15.746 -8.272 6.483 1.00 68.31 292 ILE A C 1
ATOM 2402 O O . ILE A 1 292 ? -15.417 -8.619 5.357 1.00 68.31 292 ILE A O 1
ATOM 2406 N N . VAL A 1 293 ? -16.912 -7.673 6.762 1.00 71.19 293 VAL A N 1
ATOM 2407 C CA . VAL A 1 293 ? -18.023 -7.371 5.837 1.00 71.19 293 VAL A CA 1
ATOM 2408 C C . VAL A 1 293 ? -17.653 -6.407 4.686 1.00 71.19 293 VAL A C 1
ATOM 2410 O O . VAL A 1 293 ? -18.429 -6.213 3.753 1.00 71.19 293 VAL A O 1
ATOM 2413 N N . GLY A 1 294 ? -16.479 -5.781 4.727 1.00 74.31 294 GLY A N 1
ATOM 2414 C CA . GLY A 1 294 ? -15.935 -4.948 3.655 1.00 74.31 294 GLY A CA 1
ATOM 2415 C C . GLY A 1 294 ? -14.950 -5.668 2.728 1.00 74.31 294 GLY A C 1
ATOM 2416 O O . GLY A 1 294 ? -14.377 -5.010 1.862 1.00 74.31 294 GLY A O 1
ATOM 2417 N N . LEU A 1 295 ? -14.713 -6.974 2.903 1.00 82.56 295 LEU A N 1
ATOM 2418 C CA . LEU A 1 295 ? -13.748 -7.758 2.125 1.00 82.56 295 LEU A CA 1
ATOM 2419 C C . LEU A 1 295 ? -14.477 -8.709 1.161 1.00 82.56 295 LEU A C 1
ATOM 2421 O O . LEU A 1 295 ? -14.685 -9.880 1.491 1.00 82.56 295 LEU A O 1
ATOM 2425 N N . PRO A 1 296 ? -14.848 -8.243 -0.047 1.00 86.75 296 PRO A N 1
ATOM 2426 C CA . PRO A 1 296 ? -15.621 -9.042 -0.989 1.00 86.75 296 PRO A CA 1
ATOM 2427 C C . PRO A 1 296 ? -14.837 -10.270 -1.469 1.00 86.75 296 PRO A C 1
ATOM 2429 O O . PRO A 1 296 ? -13.778 -10.141 -2.075 1.00 86.75 296 PRO A O 1
ATOM 2432 N N . HIS A 1 297 ? -15.399 -11.459 -1.279 1.00 89.94 297 HIS A N 1
ATOM 2433 C CA . HIS A 1 297 ? -14.924 -12.717 -1.850 1.00 89.94 297 HIS A CA 1
ATOM 2434 C C . HIS A 1 297 ? -15.942 -13.246 -2.855 1.00 89.94 297 HIS A C 1
ATOM 2436 O O . HIS A 1 297 ? -17.140 -13.269 -2.585 1.00 89.94 297 HIS A O 1
ATOM 2442 N N . LYS A 1 298 ? -15.482 -13.701 -4.018 1.00 90.31 298 LYS A N 1
ATOM 2443 C CA . LYS A 1 298 ? -16.329 -14.396 -4.993 1.00 90.31 298 LYS A CA 1
ATOM 2444 C C . LYS A 1 298 ? -16.233 -15.901 -4.772 1.00 90.31 298 LYS A C 1
ATOM 2446 O O . LYS A 1 298 ? -15.121 -16.409 -4.645 1.00 90.31 298 LYS A O 1
ATOM 2451 N N . CYS A 1 299 ? -17.362 -16.608 -4.760 1.00 91.31 299 CYS A N 1
ATOM 2452 C CA . CYS A 1 299 ? -17.348 -18.069 -4.830 1.00 91.31 299 CYS A CA 1
ATOM 2453 C C . CYS A 1 299 ? -16.921 -18.499 -6.240 1.00 91.31 299 CYS A C 1
ATOM 2455 O O . CYS A 1 299 ? -17.554 -18.116 -7.225 1.00 91.31 299 CYS A O 1
ATOM 2457 N N . ILE A 1 300 ? -15.839 -19.265 -6.336 1.00 92.19 300 ILE A N 1
ATOM 2458 C CA . ILE A 1 300 ? -15.243 -19.751 -7.587 1.00 92.19 300 ILE A CA 1
ATOM 2459 C C . ILE A 1 300 ? -15.346 -21.275 -7.740 1.00 92.19 300 ILE A C 1
ATOM 2461 O O . ILE A 1 300 ? -14.879 -21.826 -8.737 1.00 92.19 300 ILE A O 1
ATOM 2465 N N . SER A 1 301 ? -15.995 -21.965 -6.797 1.00 90.69 301 SER A N 1
ATOM 2466 C CA . SER A 1 301 ? -16.331 -23.385 -6.930 1.00 90.69 301 SER A CA 1
ATOM 2467 C C . SER A 1 301 ? -17.164 -23.629 -8.197 1.00 90.69 301 SER A C 1
ATOM 2469 O O . SER A 1 301 ? -17.953 -22.778 -8.608 1.00 90.69 301 SER A O 1
ATOM 2471 N N . LYS A 1 302 ? -17.020 -24.803 -8.827 1.00 85.75 302 LYS A N 1
ATOM 2472 C CA . LYS A 1 302 ? -17.619 -25.089 -10.151 1.00 85.75 302 LYS A CA 1
ATOM 2473 C C . LYS A 1 302 ? -19.148 -24.981 -10.204 1.00 85.75 302 LYS A C 1
ATOM 2475 O O . LYS A 1 302 ? -19.679 -24.593 -11.237 1.00 85.75 302 LYS A O 1
ATOM 2480 N N . SER A 1 303 ? -19.854 -25.349 -9.136 1.00 88.69 303 SER A N 1
ATOM 2481 C CA . SER A 1 303 ? -21.324 -25.306 -9.085 1.00 88.69 303 SER A CA 1
ATOM 2482 C C . SER A 1 303 ? -21.812 -24.539 -7.863 1.00 88.69 303 SER A C 1
ATOM 2484 O O . SER A 1 303 ? -22.450 -23.496 -7.987 1.00 88.69 303 SER A O 1
ATOM 2486 N N . HIS A 1 304 ? -21.467 -25.033 -6.681 1.00 90.06 304 HIS A N 1
ATOM 2487 C CA . HIS A 1 304 ? -21.768 -24.415 -5.406 1.00 90.06 304 HIS A 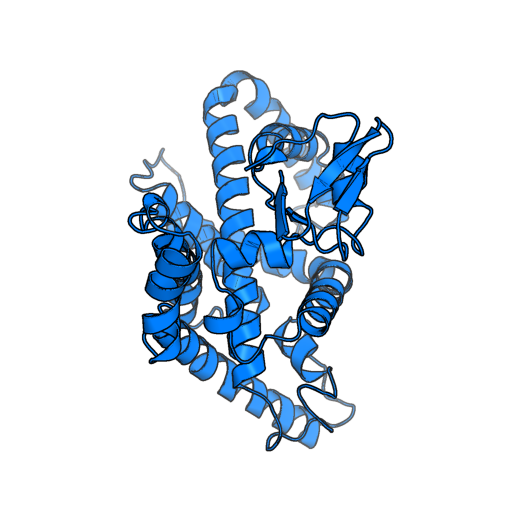CA 1
ATOM 2488 C C . HIS A 1 304 ? -20.723 -24.821 -4.366 1.00 90.06 304 HIS A C 1
ATOM 2490 O O . HIS A 1 304 ? -20.019 -25.818 -4.530 1.00 90.06 304 HIS A O 1
ATOM 2496 N N . TYR A 1 305 ? -20.661 -24.056 -3.287 1.00 91.94 305 TYR A N 1
ATOM 2497 C CA . TYR A 1 305 ? -19.938 -24.398 -2.075 1.00 91.94 305 TYR A CA 1
ATOM 2498 C C . TYR A 1 305 ? -20.940 -24.715 -0.961 1.00 91.94 305 TYR A C 1
ATOM 2500 O O . TYR A 1 305 ? -21.920 -23.989 -0.803 1.00 91.94 305 TYR A O 1
ATOM 2508 N N . THR A 1 306 ? -20.702 -25.779 -0.192 1.00 92.56 306 THR A N 1
ATOM 2509 C CA . THR A 1 306 ? -21.511 -26.124 0.989 1.00 92.56 306 THR A CA 1
ATOM 2510 C C . THR A 1 306 ? -20.695 -25.848 2.248 1.00 92.56 306 THR A C 1
ATOM 2512 O O . THR A 1 306 ? -19.644 -26.457 2.445 1.00 92.56 306 THR A O 1
ATOM 2515 N N . PHE A 1 307 ? -21.171 -24.927 3.084 1.00 90.81 307 PHE A N 1
ATOM 2516 C CA . PHE A 1 307 ? -20.575 -24.616 4.383 1.00 90.81 307 PHE A CA 1
ATOM 2517 C C . PHE A 1 307 ? -20.768 -25.758 5.380 1.00 90.81 307 PHE A C 1
ATOM 2519 O O . PHE A 1 307 ? -21.683 -26.572 5.242 1.00 90.81 307 PHE A O 1
ATOM 2526 N N . ALA A 1 308 ? -19.953 -25.783 6.438 1.00 90.00 308 ALA A N 1
ATOM 2527 C CA . ALA A 1 308 ? -20.064 -26.795 7.492 1.00 90.00 308 ALA A CA 1
ATOM 2528 C C . ALA A 1 308 ? -21.439 -26.795 8.191 1.00 90.00 308 ALA A C 1
ATOM 2530 O O . ALA A 1 308 ? -21.888 -27.826 8.682 1.00 90.00 308 ALA A O 1
ATOM 2531 N N . ASN A 1 309 ? -22.132 -25.655 8.194 1.00 89.00 309 ASN A N 1
ATOM 2532 C CA . ASN A 1 309 ? -23.490 -25.513 8.724 1.00 89.00 309 ASN A CA 1
ATOM 2533 C C . ASN A 1 309 ? -24.599 -25.913 7.723 1.00 89.00 309 ASN A C 1
ATOM 2535 O O . ASN A 1 309 ? -25.773 -25.663 7.983 1.00 89.00 309 ASN A O 1
ATOM 2539 N N . GLY A 1 310 ? -24.242 -26.497 6.576 1.00 89.56 310 GLY A N 1
ATOM 2540 C CA . GLY A 1 310 ? -25.171 -27.009 5.566 1.00 89.56 310 GLY A CA 1
ATOM 2541 C C . GLY A 1 310 ? -25.689 -25.973 4.565 1.00 89.56 310 GLY A C 1
ATOM 2542 O O . GLY A 1 310 ? -26.338 -26.355 3.592 1.00 89.56 310 GLY A O 1
ATOM 2543 N N . TYR A 1 311 ? -25.396 -24.680 4.743 1.00 89.00 311 TYR A N 1
ATOM 2544 C CA . TYR A 1 311 ? -25.802 -23.660 3.774 1.00 89.00 311 TYR A C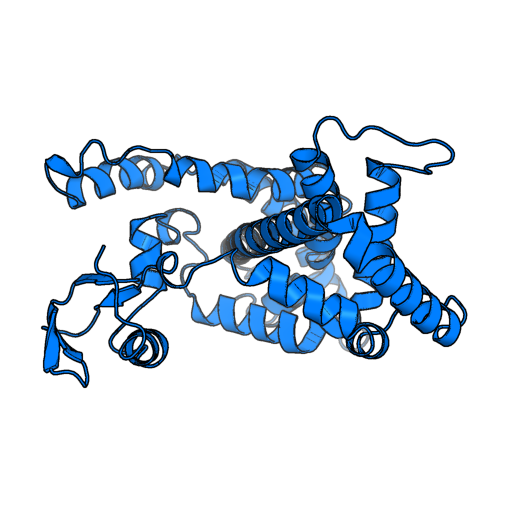A 1
ATOM 2545 C C . TYR A 1 311 ? -25.014 -23.793 2.473 1.00 89.00 311 TYR A C 1
ATOM 2547 O O . TYR A 1 311 ? -23.799 -23.990 2.480 1.00 89.00 311 TYR A O 1
ATOM 2555 N N . GLN A 1 312 ? -25.711 -23.630 1.351 1.00 90.06 312 GLN A N 1
ATOM 2556 C CA . GLN A 1 312 ? -25.115 -23.704 0.025 1.00 90.06 312 GLN A CA 1
ATOM 2557 C C . GLN A 1 312 ? -25.063 -22.343 -0.647 1.00 90.06 312 GLN A C 1
ATOM 2559 O O . GLN A 1 312 ? -25.979 -21.527 -0.549 1.00 90.06 312 GLN A O 1
ATOM 2564 N N . VAL A 1 313 ? -23.976 -22.126 -1.371 1.00 87.19 313 VAL A N 1
ATOM 2565 C CA . VAL A 1 313 ? -23.691 -20.892 -2.081 1.00 87.19 313 VAL A CA 1
ATOM 2566 C C . VAL A 1 313 ? -23.401 -21.202 -3.544 1.00 87.19 313 VAL A C 1
ATOM 2568 O O . VAL A 1 313 ? -22.456 -21.935 -3.817 1.00 87.19 313 VAL A O 1
ATOM 2571 N N . PRO A 1 314 ? -24.164 -20.634 -4.491 1.00 88.69 314 PRO A N 1
ATOM 2572 C CA . PRO A 1 314 ? -23.870 -20.765 -5.912 1.00 88.69 314 PRO A CA 1
ATOM 2573 C C . PRO A 1 314 ? -22.539 -20.122 -6.311 1.00 88.69 314 PRO A C 1
ATOM 2575 O O . PRO A 1 314 ? -22.136 -19.091 -5.760 1.00 88.69 314 PRO A O 1
ATOM 2578 N N . SER A 1 315 ? -21.915 -20.696 -7.338 1.00 88.94 315 SER A N 1
ATOM 2579 C CA . SER A 1 315 ? -20.764 -20.109 -8.023 1.00 88.94 315 SER A CA 1
ATOM 2580 C C . SER A 1 315 ? -21.055 -18.688 -8.520 1.00 88.94 315 SER A C 1
ATOM 2582 O O . SER A 1 315 ? -22.174 -18.360 -8.913 1.00 88.94 315 SER A O 1
ATOM 2584 N N . GLY A 1 316 ? -20.038 -17.829 -8.508 1.00 83.88 316 GLY A N 1
ATOM 2585 C CA . GLY A 1 316 ? -20.100 -16.461 -9.019 1.00 83.88 316 GLY A CA 1
ATOM 2586 C C . GLY A 1 316 ? -20.651 -15.420 -8.042 1.00 83.88 316 GLY A C 1
ATOM 2587 O O . GLY A 1 316 ? -20.447 -14.225 -8.267 1.00 83.88 316 GLY A O 1
ATOM 2588 N N . ASN A 1 317 ? -21.286 -15.840 -6.946 1.00 83.69 317 ASN A N 1
ATOM 2589 C CA . ASN A 1 317 ? -21.829 -14.923 -5.947 1.00 83.69 317 ASN A CA 1
ATOM 2590 C C . ASN A 1 317 ? -20.735 -14.220 -5.126 1.00 83.69 317 ASN A C 1
ATOM 2592 O O . ASN A 1 317 ? -19.655 -14.770 -4.902 1.00 83.69 317 ASN A O 1
ATOM 2596 N N . LEU A 1 318 ? -21.045 -13.002 -4.665 1.00 84.31 318 LEU A N 1
ATOM 2597 C CA . LEU A 1 318 ? -20.180 -12.168 -3.822 1.00 84.31 318 LEU A CA 1
ATOM 2598 C C . LEU A 1 318 ? -20.568 -12.249 -2.340 1.00 84.31 318 LEU A C 1
ATOM 2600 O O . LEU A 1 318 ? -21.731 -12.025 -1.977 1.00 84.31 318 LEU A O 1
ATOM 2604 N N . PHE A 1 319 ? -19.559 -12.459 -1.502 1.00 78.38 319 PHE A N 1
ATOM 2605 C CA . PHE A 1 319 ? -19.645 -12.667 -0.060 1.00 78.38 319 PHE A CA 1
ATOM 2606 C C . PHE A 1 319 ? -18.785 -11.672 0.689 1.00 78.38 319 PHE A C 1
ATOM 2608 O O . PHE A 1 319 ? -17.753 -11.250 0.172 1.00 78.38 319 PHE A O 1
ATOM 2615 N N . SER A 1 320 ? -19.184 -11.342 1.911 1.00 65.12 320 SER A N 1
ATOM 2616 C CA . SER A 1 320 ? -18.309 -10.682 2.868 1.00 65.12 320 SER A CA 1
ATOM 2617 C C . SER A 1 320 ? -18.598 -11.090 4.302 1.00 65.12 320 SER A C 1
ATOM 2619 O O . SER A 1 320 ? -19.667 -11.687 4.555 1.00 65.12 320 SER A O 1
#

Sequence (320 aa):
MTIVGKETTHEVFRKYQDFSFREGFSNQIPMHLIFRHATVFEYTENIVREFVAGKLTHLISRIQKNIIKAIDLCIGECVEPKVIHDPRKTLSDIIAIPVANIVECYNNEDILKTFNNLTFSLLKLLQIPPILSFIHPWLHEQFITIPLRFGLNPISTHKKVILNCIKPVIEKRLYDKKRLGNAWIAPLDVLQCYLNDPEITPDLDPNNVNYDYIADSIGKMIFSAMSSTFSGTRRVLYDLVKRKQHFWQELYHEAQEINKQCNRNELTIDNIDKMIKLDSFVKESLRFINPIVGLPHKCISKSHYTFANGYQVPSGNLFS

InterPro domains:
  IPR001128 Cytochrome P450 [PF00067] (138-317)
  IPR036396 Cytochrome P450 superfamily [G3DSA:1.10.630.10] (2-320)
  IPR036396 Cytochrome P450 superfamily [SSF48264] (5-316)